Protein AF-A0AA37UV28-F1 (afdb_monomer_lite)

pLDDT: mean 85.77, std 17.51, range [32.44, 98.75]

Foldseek 3Di:
DDDDDDDDDDPPPDPPPPDPDPQPPDLWFFSDADDPLCVVLLVQLVCLCCCQVPNPVCVVPVPDQCLPPADAPSSSLVSLVVSLVVNVCSCCPRVVHDLLSLLADDDDPVLQVLLVVLLVVLQVQLVVLCVVPNQDDFPNLVSLLVCALVSNLSSLLSCLQSLLSNLRRGQLSVVCNVVRTSVVSNVVSLVVVVVVVCVRRNDSCCSNCVSLVVSLSCSCSPVVHSVSSSSSSSSNSVCSVVSSVVD

Radius of gyration: 21.85 Å; chains: 1; bounding box: 78×41×78 Å

Organism: NCBI:txid1930061

InterPro domains:
  IPR003675 CAAX prenyl protease 2/Lysostaphin resistance protein A-like domain [PF02517] (151-238)

Secondary structure (DSSP, 8-state):
------------------------SSTTS-SS---TTHHHHHHHHHHHIIIIIIS-HHHHSTT---STT--GGGGGHHHHHHHHHHHHHIIIIIS---GGGGT--PPPHHHHHHHHHHHHHHHHHHHHHHHHSPPPP-HHHHHHHTTHHHHHHHHHHHHHHHHIIIIIIIIHHHHHHHTT-HHHHHHHHHHHHHHHHHHHH-THHHHHHHHHHHHHHHHHHHH--HHHHHHHHHHHHGGGHHHHHH-

Structure (mmCIF, N/CA/C/O backbone):
data_AF-A0AA37UV28-F1
#
_entry.id   AF-A0AA37UV28-F1
#
loop_
_atom_site.group_PDB
_atom_site.id
_atom_site.type_symbol
_atom_site.label_atom_id
_atom_site.label_alt_id
_atom_site.label_comp_id
_atom_site.label_asym_id
_atom_site.label_entity_id
_atom_site.label_seq_id
_atom_site.pdbx_PDB_ins_code
_atom_site.Cartn_x
_atom_site.Cartn_y
_atom_site.Cartn_z
_atom_site.occupancy
_atom_site.B_iso_or_equiv
_atom_site.auth_seq_id
_atom_site.auth_comp_id
_atom_site.auth_asym_id
_atom_site.auth_atom_id
_atom_site.pdbx_PDB_model_num
ATOM 1 N N . MET A 1 1 ? -51.485 2.737 55.225 1.00 44.19 1 MET A N 1
ATOM 2 C CA . MET A 1 1 ? -52.306 2.968 54.017 1.00 44.19 1 MET A CA 1
ATOM 3 C C . MET A 1 1 ? -51.372 3.290 52.868 1.00 44.19 1 MET A C 1
ATOM 5 O O . MET A 1 1 ? -50.518 4.150 53.024 1.00 44.19 1 MET A O 1
ATOM 9 N N . ALA A 1 2 ? -51.477 2.509 51.799 1.00 44.34 2 ALA A N 1
ATOM 10 C CA . ALA A 1 2 ? -50.647 2.540 50.602 1.00 44.34 2 ALA A CA 1
ATOM 11 C C . ALA A 1 2 ? -51.256 3.431 49.510 1.00 44.34 2 ALA A C 1
ATOM 13 O O . ALA A 1 2 ? -52.477 3.505 49.442 1.00 44.34 2 ALA A O 1
ATOM 14 N N . THR A 1 3 ? -50.392 4.003 48.661 1.00 40.78 3 THR A N 1
ATOM 15 C CA . THR A 1 3 ? -50.518 4.220 47.194 1.00 40.78 3 THR A CA 1
ATOM 16 C C . THR A 1 3 ? -49.244 4.968 46.773 1.00 40.78 3 THR A C 1
ATOM 18 O O . THR A 1 3 ? -49.028 6.081 47.235 1.00 40.78 3 THR A O 1
ATOM 21 N N . THR A 1 4 ? -48.217 4.349 46.185 1.00 43.72 4 THR A N 1
ATOM 22 C CA . THR A 1 4 ? -48.056 3.835 44.806 1.00 43.72 4 THR A CA 1
ATOM 23 C C . THR A 1 4 ? -48.169 4.912 43.724 1.00 43.72 4 THR A C 1
ATOM 25 O O . THR A 1 4 ? -49.272 5.288 43.353 1.00 43.72 4 THR A O 1
ATOM 28 N N . THR A 1 5 ? -47.027 5.271 43.128 1.00 42.72 5 THR A N 1
ATOM 29 C CA . THR A 1 5 ? -46.905 5.594 41.695 1.00 42.72 5 THR A CA 1
ATOM 30 C C . THR A 1 5 ? -45.542 5.119 41.191 1.00 42.72 5 THR A C 1
ATOM 32 O O . THR A 1 5 ? -44.499 5.626 41.598 1.00 42.72 5 THR A O 1
ATOM 35 N N . GLN A 1 6 ? -45.583 4.101 40.329 1.00 41.06 6 GLN A N 1
ATOM 36 C CA . GLN A 1 6 ? -44.519 3.680 39.416 1.00 41.06 6 GLN A CA 1
ATOM 37 C C . GLN A 1 6 ? -44.529 4.567 38.162 1.00 41.06 6 GLN A C 1
ATOM 39 O O . GLN A 1 6 ? -45.591 5.038 37.761 1.00 41.06 6 GLN A O 1
ATOM 44 N N . GLY A 1 7 ? -43.391 4.668 37.469 1.00 32.78 7 GLY A N 1
ATOM 45 C CA . GLY A 1 7 ? -43.390 4.960 36.033 1.00 32.78 7 GLY A CA 1
ATOM 46 C C . GLY A 1 7 ? -42.046 5.427 35.478 1.00 32.78 7 GLY A C 1
ATOM 47 O O . GLY A 1 7 ? -41.657 6.564 35.713 1.00 32.78 7 GLY A O 1
ATOM 48 N N . GLY A 1 8 ? -41.376 4.574 34.690 1.00 32.44 8 GLY A N 1
ATOM 49 C CA . GLY A 1 8 ? -40.352 5.014 33.731 1.00 32.44 8 GLY A CA 1
ATOM 50 C C . GLY A 1 8 ? -39.062 4.194 33.694 1.00 32.44 8 GLY A C 1
ATOM 51 O O . GLY A 1 8 ? -37.986 4.734 33.929 1.00 32.44 8 GLY A O 1
ATOM 52 N N . THR A 1 9 ? -39.128 2.897 33.388 1.00 36.81 9 THR A N 1
ATOM 53 C CA . THR A 1 9 ? -37.928 2.102 33.087 1.00 36.81 9 THR A CA 1
ATOM 54 C C . THR A 1 9 ? -37.427 2.375 31.668 1.00 36.81 9 THR A C 1
ATOM 56 O O . THR A 1 9 ? -38.091 2.057 30.686 1.00 36.81 9 THR A O 1
ATOM 59 N N . ASN A 1 10 ? -36.224 2.943 31.615 1.00 41.22 10 ASN A N 1
ATOM 60 C CA . ASN A 1 10 ? -35.201 2.902 30.569 1.00 41.22 10 ASN A CA 1
ATOM 61 C C . ASN A 1 10 ? -35.417 1.886 29.429 1.00 41.22 10 ASN A C 1
ATOM 63 O O . ASN A 1 10 ? -35.081 0.710 29.554 1.00 41.22 10 ASN A O 1
ATOM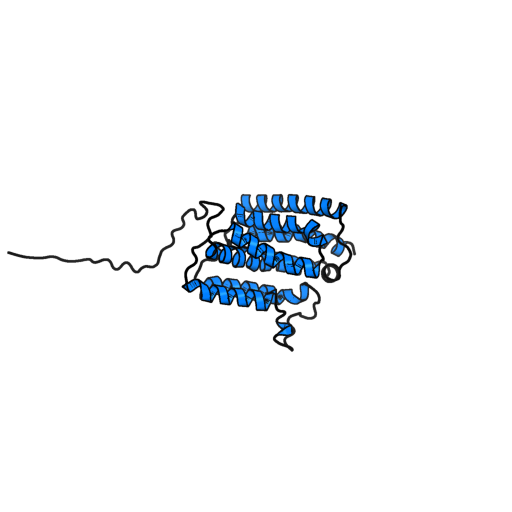 67 N N . GLY A 1 11 ? -35.852 2.383 28.271 1.00 36.53 11 GLY A N 1
ATOM 68 C CA . GLY A 1 11 ? -35.696 1.727 26.973 1.00 36.53 11 GLY A CA 1
ATOM 69 C C . GLY A 1 11 ? -34.505 2.314 26.215 1.00 36.53 11 GLY A C 1
ATOM 70 O O . GLY A 1 11 ? -34.687 2.975 25.200 1.00 36.53 11 GLY A O 1
ATOM 71 N N . ALA A 1 12 ? -33.286 2.121 26.723 1.00 37.41 12 ALA A N 1
ATOM 72 C CA . ALA A 1 12 ? -32.072 2.452 25.982 1.00 37.41 12 ALA A CA 1
ATOM 73 C C . ALA A 1 12 ? -31.775 1.312 24.999 1.00 37.41 12 ALA A C 1
ATOM 75 O O . ALA A 1 12 ? -31.122 0.325 25.335 1.00 37.41 12 ALA A O 1
ATOM 76 N N . THR A 1 13 ? -32.287 1.429 23.775 1.00 41.31 13 THR A N 1
ATOM 77 C CA . THR A 1 13 ? -31.847 0.605 22.649 1.00 41.31 13 THR A CA 1
ATOM 78 C C . THR A 1 13 ? -30.357 0.846 22.428 1.00 41.31 13 THR A C 1
ATOM 80 O O . THR A 1 13 ? -29.950 1.922 21.990 1.00 41.31 13 THR A O 1
ATOM 83 N N . GLY A 1 14 ? -29.547 -0.154 22.775 1.00 36.72 14 GLY A N 1
ATOM 84 C CA . GLY A 1 14 ? -28.098 -0.160 22.623 1.00 36.72 14 GLY A CA 1
ATOM 85 C C . GLY A 1 14 ? -27.669 -0.147 21.159 1.00 36.72 14 GLY A C 1
ATOM 86 O O . GLY A 1 14 ? -27.284 -1.170 20.606 1.00 36.72 14 GLY A O 1
ATOM 87 N N . ALA A 1 15 ? -27.681 1.028 20.543 1.00 38.25 15 ALA A N 1
ATOM 88 C CA . ALA A 1 15 ? -26.673 1.369 19.559 1.00 38.25 15 ALA A CA 1
ATOM 89 C C . ALA A 1 15 ? -25.505 1.948 20.356 1.00 38.25 15 ALA A C 1
ATOM 91 O O . ALA A 1 15 ? -25.624 3.022 20.943 1.00 38.25 15 ALA A O 1
ATOM 92 N N . THR A 1 16 ? -24.388 1.225 20.434 1.00 41.28 16 THR A N 1
ATOM 93 C CA . THR A 1 16 ? -23.121 1.791 20.899 1.00 41.28 16 THR A CA 1
ATOM 94 C C . THR A 1 16 ? -22.760 2.926 19.950 1.00 41.28 16 THR A C 1
ATOM 96 O O . THR A 1 16 ? -22.160 2.716 18.896 1.00 41.28 16 THR A O 1
ATOM 99 N N . GLN A 1 17 ? -23.211 4.126 20.295 1.00 38.12 17 GLN A N 1
ATOM 100 C CA . GLN A 1 17 ? -22.839 5.368 19.658 1.00 38.12 17 GLN A CA 1
ATOM 101 C C . GLN A 1 17 ? -21.373 5.588 20.028 1.00 38.12 17 GLN A C 1
ATOM 103 O O . GLN A 1 17 ? -21.054 6.181 21.055 1.00 38.12 17 GLN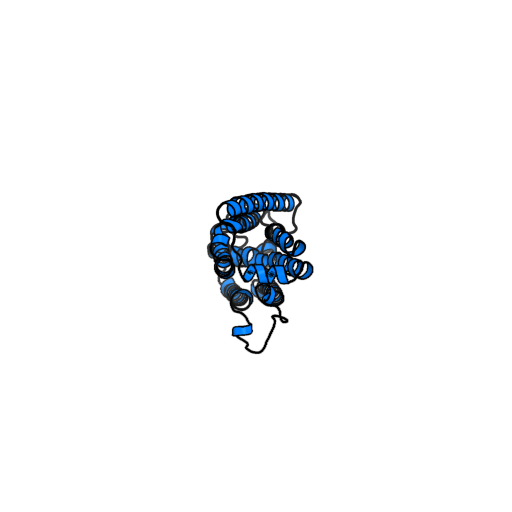 A O 1
ATOM 108 N N . GLU A 1 18 ? -20.475 5.012 19.226 1.00 43.25 18 GLU A N 1
ATOM 109 C CA . GLU A 1 18 ? -19.066 5.385 19.228 1.00 43.25 18 GLU A CA 1
ATOM 110 C C . GLU A 1 18 ? -19.028 6.900 19.023 1.00 43.25 18 GLU A C 1
ATOM 112 O O . GLU A 1 18 ? -19.371 7.413 17.948 1.00 43.25 18 GLU A O 1
ATOM 117 N N . SER A 1 19 ? -18.712 7.624 20.096 1.00 36.31 19 SER A N 1
ATOM 118 C CA . SER A 1 19 ? -18.546 9.069 20.067 1.00 36.31 19 SER A CA 1
ATOM 119 C C . SER A 1 19 ? -17.428 9.440 19.071 1.00 36.31 19 SER A C 1
ATOM 121 O O . SER A 1 19 ? -16.715 8.580 18.555 1.00 36.31 19 SER A O 1
ATOM 123 N N . PRO A 1 20 ? -17.236 10.711 18.712 1.00 41.59 20 PRO A N 1
ATOM 124 C CA . PRO A 1 20 ? -16.047 11.153 17.999 1.00 41.59 20 PRO A CA 1
ATOM 125 C C . PRO A 1 20 ? -15.037 11.686 19.026 1.00 41.59 20 PRO A C 1
ATOM 127 O O . PRO A 1 20 ? -14.857 12.888 19.176 1.00 41.59 20 PRO A O 1
ATOM 130 N N . GLY A 1 21 ? -14.434 10.788 19.804 1.00 40.56 21 GLY A N 1
ATOM 131 C CA . GLY A 1 21 ? -13.282 11.081 20.657 1.00 40.56 21 GLY A CA 1
ATOM 132 C C . GLY A 1 21 ? -11.972 11.172 19.855 1.00 40.56 21 GLY A C 1
ATOM 133 O O . GLY A 1 21 ? -11.935 10.845 18.671 1.00 40.56 21 GLY A O 1
ATOM 134 N N . PRO A 1 22 ? -10.864 11.621 20.461 1.00 42.84 22 PRO A N 1
ATOM 135 C CA . PRO A 1 22 ? -9.566 11.706 19.797 1.00 42.84 22 PRO A CA 1
ATOM 136 C C . PRO A 1 22 ? -8.954 10.297 19.691 1.00 42.84 22 PRO A C 1
ATOM 138 O O . PRO A 1 22 ? -8.120 9.913 20.501 1.00 42.84 22 PRO A O 1
ATOM 141 N N . TRP A 1 23 ? -9.406 9.486 18.732 1.00 45.81 23 TRP A N 1
ATOM 142 C CA . TRP A 1 23 ? -9.173 8.029 18.663 1.00 45.81 23 TRP A CA 1
ATOM 143 C C . TRP A 1 23 ? -7.726 7.563 18.376 1.00 45.81 23 TRP A C 1
ATOM 145 O O . TRP A 1 23 ? -7.520 6.408 18.028 1.00 45.81 23 TRP A O 1
ATOM 155 N N . TYR A 1 24 ? -6.715 8.414 18.562 1.00 52.44 24 TYR A N 1
ATOM 156 C CA . TYR A 1 24 ? -5.297 8.072 18.388 1.00 52.44 24 TYR A CA 1
ATOM 157 C C . TYR A 1 24 ? -4.472 8.497 19.606 1.00 52.44 24 TYR A C 1
ATOM 159 O O . TYR A 1 24 ? -3.493 9.230 19.490 1.00 52.44 24 TYR A O 1
ATOM 167 N N . THR A 1 25 ? -4.879 8.091 20.809 1.00 49.62 25 THR A N 1
ATOM 168 C CA . THR A 1 25 ? -4.162 8.477 22.036 1.00 49.62 25 THR A CA 1
ATOM 169 C C . THR A 1 25 ? -2.809 7.775 22.194 1.00 49.62 25 THR A C 1
ATOM 171 O O . THR A 1 25 ? -1.982 8.258 22.966 1.00 49.62 25 THR A O 1
ATOM 174 N N . ARG A 1 26 ? -2.522 6.699 21.437 1.00 61.22 26 ARG A N 1
ATOM 175 C CA . ARG A 1 26 ? -1.182 6.091 21.327 1.00 61.22 26 ARG A CA 1
ATOM 176 C C . ARG A 1 26 ? -0.937 5.538 19.924 1.00 61.22 26 ARG A C 1
ATOM 178 O O . ARG A 1 26 ? -1.780 4.836 19.383 1.00 61.22 26 ARG A O 1
ATOM 185 N N . VAL A 1 27 ? 0.267 5.761 19.390 1.00 66.56 27 VAL A N 1
ATOM 186 C CA . VAL A 1 27 ? 0.739 5.231 18.087 1.00 66.56 27 VAL A CA 1
ATOM 187 C C . VAL A 1 27 ? 0.529 3.712 17.953 1.00 66.56 27 VAL A C 1
ATOM 189 O O . VAL A 1 27 ? 0.336 3.205 16.851 1.00 66.56 27 VAL A O 1
ATOM 192 N N . ASN A 1 28 ? 0.553 2.991 19.076 1.00 76.94 28 ASN A N 1
ATOM 193 C CA . ASN A 1 28 ? 0.564 1.533 19.117 1.00 76.94 28 ASN A CA 1
ATOM 194 C C . ASN A 1 28 ? -0.829 0.880 19.244 1.00 76.94 28 ASN A C 1
ATOM 196 O O . ASN A 1 28 ? -0.966 -0.320 18.998 1.00 76.94 28 ASN A O 1
ATOM 200 N N . ASP A 1 29 ? -1.856 1.647 19.621 1.00 82.06 29 ASP A N 1
ATOM 201 C CA . ASP A 1 29 ? -3.190 1.095 19.860 1.00 82.06 29 ASP A CA 1
ATOM 202 C C . ASP A 1 29 ? -3.874 0.772 18.516 1.00 82.06 29 ASP A C 1
ATOM 204 O O . ASP A 1 29 ? -3.887 1.626 17.627 1.00 82.06 29 ASP A O 1
ATOM 208 N N . PRO A 1 30 ? -4.437 -0.439 18.330 1.00 86.50 30 PRO A N 1
ATOM 209 C CA . PRO A 1 30 ? -5.213 -0.775 17.136 1.00 86.50 30 PRO A CA 1
ATOM 210 C C . PRO A 1 30 ? -6.379 0.183 16.901 1.00 86.50 30 PRO A C 1
ATOM 212 O O . PRO A 1 30 ? -7.022 0.630 17.852 1.00 86.50 30 PRO A O 1
ATOM 215 N N . THR A 1 31 ? -6.713 0.430 15.632 1.00 85.31 31 THR A N 1
ATOM 216 C CA . THR A 1 31 ? -7.844 1.298 15.250 1.00 85.31 31 THR A CA 1
ATOM 217 C C . THR A 1 31 ? -9.201 0.775 15.717 1.00 85.31 31 THR A C 1
ATOM 219 O O . THR A 1 31 ? -10.168 1.533 15.783 1.00 85.31 31 THR A O 1
ATOM 222 N N . PHE A 1 32 ? -9.293 -0.512 16.056 1.00 90.31 32 PHE A N 1
ATOM 223 C CA . PHE A 1 32 ? -10.476 -1.119 16.644 1.00 90.31 32 PHE A CA 1
ATOM 224 C C . PHE A 1 32 ? -10.128 -2.365 17.469 1.00 90.31 32 PHE A C 1
ATOM 226 O O . PHE A 1 32 ? -9.044 -2.935 17.362 1.00 90.31 32 PHE A O 1
ATOM 233 N N . ARG A 1 33 ? -11.078 -2.823 18.293 1.00 90.38 33 ARG A N 1
ATOM 234 C CA . ARG A 1 33 ? -10.958 -4.092 19.024 1.00 90.38 33 ARG A CA 1
ATOM 235 C C . ARG A 1 33 ? -11.511 -5.248 18.200 1.00 90.38 33 ARG A C 1
ATOM 237 O O . ARG A 1 33 ? -12.666 -5.192 17.767 1.00 90.38 33 ARG A O 1
ATOM 244 N N . PHE A 1 34 ? -10.695 -6.286 18.048 1.00 91.69 34 PHE A N 1
ATOM 245 C CA . PHE A 1 34 ? -11.086 -7.536 17.411 1.00 91.69 34 PHE A CA 1
ATOM 246 C C . PHE A 1 34 ? -12.033 -8.335 18.318 1.00 91.69 34 PHE A C 1
ATOM 248 O O . PHE A 1 34 ? -11.794 -8.463 19.521 1.00 91.69 34 PHE A O 1
ATOM 255 N N . ALA A 1 35 ? -13.108 -8.866 17.745 1.00 90.81 35 ALA A N 1
ATOM 256 C CA . ALA A 1 35 ? -14.111 -9.689 18.412 1.00 90.81 35 ALA A CA 1
ATOM 257 C C . ALA A 1 35 ? -14.303 -11.024 17.665 1.00 90.81 35 ALA A C 1
ATOM 259 O O . ALA A 1 35 ? -14.046 -11.088 16.467 1.00 90.81 35 ALA A O 1
ATOM 260 N N . PRO A 1 36 ? -14.828 -12.088 18.308 1.00 89.94 36 PRO A N 1
ATOM 261 C CA . PRO A 1 36 ? -15.038 -13.384 17.646 1.00 89.94 36 PRO A CA 1
ATOM 262 C C . PRO A 1 36 ? -15.877 -13.312 16.361 1.00 89.94 36 PRO A C 1
ATOM 264 O O . PRO A 1 36 ? -15.623 -14.044 15.409 1.00 89.94 36 PRO A O 1
ATOM 267 N N . ARG A 1 37 ? -16.840 -12.383 16.297 1.00 87.06 37 ARG A N 1
ATOM 268 C CA . ARG A 1 37 ? -17.652 -12.135 15.094 1.00 87.06 37 ARG A CA 1
ATOM 269 C C . ARG A 1 37 ? -16.843 -11.629 13.893 1.00 87.06 37 ARG A C 1
ATOM 271 O O . ARG A 1 37 ? -17.288 -11.790 12.763 1.00 87.06 37 ARG A O 1
ATOM 278 N N . ASP A 1 38 ? -15.672 -11.037 14.131 1.00 92.31 38 ASP A N 1
ATOM 279 C CA . ASP A 1 38 ? -14.815 -10.482 13.082 1.00 92.31 38 ASP A CA 1
ATOM 280 C C . ASP A 1 38 ? -14.044 -11.586 12.335 1.00 92.31 38 ASP A C 1
ATOM 282 O O . ASP A 1 38 ? -13.524 -11.332 11.254 1.00 92.31 38 ASP A O 1
ATOM 286 N N . VAL A 1 39 ? -13.999 -12.822 12.856 1.00 94.38 39 VAL A N 1
ATOM 287 C CA . VAL A 1 39 ? -13.276 -13.944 12.229 1.00 94.38 39 VAL A CA 1
ATOM 288 C C . VAL A 1 39 ? -13.811 -14.245 10.831 1.00 94.38 39 VAL A C 1
ATOM 290 O O . VAL A 1 39 ? -13.027 -14.385 9.901 1.00 94.38 39 VAL A O 1
ATOM 293 N N . VAL A 1 40 ? -15.134 -14.299 10.651 1.00 93.12 40 VAL A N 1
ATOM 294 C CA . VAL A 1 40 ? -15.734 -14.584 9.336 1.00 93.12 40 VAL A CA 1
ATOM 295 C C . VAL A 1 40 ? -15.406 -13.478 8.333 1.00 93.12 40 VAL A C 1
ATOM 297 O O . VAL A 1 40 ? -15.045 -13.767 7.195 1.00 93.12 40 VAL A O 1
ATOM 300 N N . ALA A 1 41 ? -15.480 -12.215 8.759 1.00 93.31 41 ALA A N 1
ATOM 301 C CA . ALA A 1 41 ? -15.149 -11.081 7.903 1.00 93.31 41 ALA A CA 1
ATOM 302 C C . ALA A 1 41 ? -13.650 -11.038 7.560 1.00 93.31 41 ALA A C 1
ATOM 304 O O . ALA A 1 41 ? -13.301 -10.774 6.413 1.00 93.31 41 ALA A O 1
ATOM 305 N N . LEU A 1 42 ? -12.777 -11.371 8.519 1.00 95.31 42 LEU A N 1
ATOM 306 C CA . LEU A 1 42 ? -11.341 -11.515 8.293 1.00 95.31 42 LEU A CA 1
ATOM 307 C C . LEU A 1 42 ? -11.048 -12.624 7.279 1.00 95.31 42 LEU A C 1
ATOM 309 O O . LEU A 1 42 ? -10.290 -12.399 6.345 1.00 95.31 42 LEU A O 1
ATOM 313 N N . LEU A 1 43 ? -11.661 -13.802 7.425 1.00 96.12 43 LEU A N 1
ATOM 314 C CA . LEU A 1 43 ? -11.488 -14.904 6.475 1.00 96.12 43 LEU A CA 1
ATOM 315 C C . LEU A 1 43 ? -11.982 -14.523 5.075 1.00 96.12 43 LEU A C 1
ATOM 317 O O . LEU A 1 43 ? -11.307 -14.824 4.096 1.00 96.12 43 LEU A O 1
ATOM 321 N N . ALA A 1 44 ? -13.111 -13.816 4.975 1.00 94.88 44 ALA A N 1
ATOM 322 C CA . ALA A 1 44 ? -13.613 -13.308 3.702 1.00 94.88 44 ALA A CA 1
ATOM 323 C C . ALA A 1 44 ? -12.641 -12.301 3.062 1.00 94.88 44 ALA A C 1
ATOM 325 O O . ALA A 1 44 ? -12.341 -12.411 1.877 1.00 94.88 44 ALA A O 1
ATOM 326 N N . GLY A 1 45 ? -12.102 -11.351 3.830 1.00 95.31 45 GLY A N 1
ATOM 327 C CA . GLY A 1 45 ? -11.123 -10.399 3.307 1.00 95.31 45 GLY A CA 1
ATOM 328 C C . GLY A 1 45 ? -9.786 -11.045 2.948 1.00 95.31 45 GLY A C 1
ATOM 329 O O . GLY A 1 45 ? -9.221 -10.724 1.908 1.00 95.31 45 GLY A O 1
ATOM 330 N N . LEU A 1 46 ? -9.305 -12.012 3.735 1.00 94.75 46 LEU A N 1
ATOM 331 C CA . LEU A 1 46 ? -8.127 -12.809 3.382 1.00 94.75 46 LEU A CA 1
ATOM 332 C C . LEU A 1 46 ? -8.360 -13.616 2.103 1.00 94.75 46 LEU A C 1
ATOM 334 O O . LEU A 1 46 ? -7.461 -13.686 1.274 1.00 94.75 46 LEU A O 1
ATOM 338 N N . ALA A 1 47 ? -9.560 -14.166 1.901 1.00 92.06 47 ALA A N 1
ATOM 339 C CA . ALA A 1 47 ? -9.916 -14.814 0.645 1.00 92.06 47 ALA A CA 1
ATOM 340 C C . ALA A 1 47 ? -9.886 -13.823 -0.528 1.00 92.06 47 ALA A C 1
ATOM 342 O O . ALA A 1 47 ? -9.364 -14.170 -1.578 1.00 92.06 47 ALA A O 1
ATOM 343 N N . VAL A 1 48 ? -10.355 -12.580 -0.359 1.00 92.00 48 VAL A N 1
ATOM 344 C CA . VAL A 1 48 ? -10.223 -11.540 -1.398 1.00 92.00 48 VAL A CA 1
ATOM 345 C C . VAL A 1 48 ? -8.752 -11.250 -1.705 1.00 92.00 48 VAL A C 1
ATOM 347 O O . VAL A 1 48 ? -8.375 -11.229 -2.872 1.00 92.00 48 VAL A O 1
ATOM 350 N N . VAL A 1 49 ? -7.904 -11.068 -0.689 1.00 91.12 49 VAL A N 1
ATOM 351 C CA . VAL A 1 49 ? -6.464 -10.826 -0.895 1.00 91.12 49 VAL A CA 1
ATOM 352 C C . VAL A 1 49 ? -5.817 -12.002 -1.624 1.00 91.12 49 VAL A C 1
ATOM 354 O O . VAL A 1 49 ? -5.177 -11.812 -2.654 1.00 91.12 49 VAL A O 1
ATOM 357 N N . LEU A 1 50 ? -6.038 -13.224 -1.142 1.00 86.81 50 LEU A N 1
ATOM 358 C CA . LEU A 1 50 ? -5.448 -14.416 -1.737 1.00 86.81 50 LEU A CA 1
ATOM 359 C C . LEU A 1 50 ? -5.969 -14.681 -3.145 1.00 86.81 50 LEU A C 1
ATOM 361 O O . LEU A 1 50 ? -5.179 -15.053 -3.991 1.00 86.81 50 LEU A O 1
ATOM 365 N N . LEU A 1 51 ? -7.260 -14.497 -3.422 1.00 82.19 51 LEU A N 1
ATOM 366 C CA . LEU A 1 51 ? -7.842 -14.835 -4.724 1.00 82.19 51 LEU A CA 1
ATOM 367 C C . LEU A 1 51 ? -7.663 -13.748 -5.780 1.00 82.19 51 LEU A C 1
ATOM 369 O O . LEU A 1 51 ? -7.760 -14.059 -6.958 1.00 82.19 51 LEU A O 1
ATOM 373 N N . VAL A 1 52 ? -7.474 -12.488 -5.381 1.00 79.25 52 VAL A N 1
ATOM 374 C CA . VAL A 1 52 ? -7.443 -11.354 -6.318 1.00 79.25 52 VAL A CA 1
ATOM 375 C C . VAL A 1 52 ? -6.043 -10.767 -6.474 1.00 79.25 52 VAL A C 1
ATOM 377 O O . VAL A 1 52 ? -5.697 -10.330 -7.569 1.00 79.25 52 VAL A O 1
ATOM 380 N N . TYR A 1 53 ? -5.242 -10.747 -5.404 1.00 73.69 53 TYR A N 1
ATOM 381 C CA . TYR A 1 53 ? -3.901 -10.155 -5.425 1.00 73.69 53 TYR A CA 1
ATOM 382 C C . TYR A 1 53 ? -2.783 -11.191 -5.565 1.00 73.69 53 TYR A C 1
ATOM 384 O O . TYR A 1 53 ? -1.783 -10.885 -6.205 1.00 73.69 53 TYR A O 1
ATOM 392 N N . GLU A 1 54 ? -2.950 -12.397 -5.011 1.00 69.25 54 GLU A N 1
ATOM 393 C CA . GLU A 1 54 ? -1.883 -13.415 -4.985 1.00 69.25 54 GLU A CA 1
ATOM 394 C C . GLU A 1 54 ? -2.133 -14.569 -5.968 1.00 69.25 54 GLU A C 1
ATOM 396 O O . GLU A 1 54 ? -1.263 -14.933 -6.759 1.00 69.25 54 GLU A O 1
ATOM 401 N N . ALA A 1 55 ? -3.334 -15.142 -5.960 1.00 58.19 55 ALA A N 1
ATOM 402 C CA . ALA A 1 55 ? -3.755 -16.144 -6.919 1.00 58.19 55 ALA A CA 1
ATOM 403 C C . ALA A 1 55 ? -4.239 -15.414 -8.162 1.00 58.19 55 ALA A C 1
ATOM 405 O O . ALA A 1 55 ? -5.178 -14.621 -8.128 1.00 58.19 55 ALA A O 1
ATOM 406 N N . ARG A 1 56 ? -3.584 -15.666 -9.287 1.00 62.03 56 ARG A N 1
ATOM 407 C CA . ARG A 1 56 ? -4.045 -15.165 -10.574 1.00 62.03 56 ARG A CA 1
ATOM 408 C C . ARG A 1 56 ? -5.416 -15.794 -10.790 1.00 62.03 56 ARG A C 1
ATOM 410 O O . ARG A 1 56 ? -5.499 -16.996 -11.002 1.00 62.03 56 ARG A O 1
ATOM 417 N N . VAL A 1 57 ? -6.494 -15.013 -10.710 1.00 59.38 57 VAL A N 1
ATOM 418 C CA . VAL A 1 57 ? -7.875 -15.478 -10.965 1.00 59.38 57 VAL A CA 1
ATOM 419 C C . VAL A 1 57 ? -7.947 -16.334 -12.238 1.00 59.38 57 VAL A C 1
ATOM 421 O O . VAL A 1 57 ? -8.692 -17.307 -12.287 1.00 59.38 57 VAL A O 1
ATOM 424 N N . ASN A 1 58 ? -7.102 -16.023 -13.221 1.00 57.28 58 ASN A N 1
ATOM 425 C CA . ASN A 1 58 ? -6.942 -16.743 -14.481 1.00 57.28 58 ASN A CA 1
ATOM 426 C C . ASN A 1 58 ? -6.445 -18.198 -14.319 1.00 57.28 58 ASN A C 1
ATOM 428 O O . ASN A 1 58 ? -6.818 -19.048 -15.121 1.00 57.28 58 ASN A O 1
ATOM 432 N N . ASP A 1 59 ? -5.652 -18.502 -13.285 1.00 64.69 59 ASP A N 1
ATOM 433 C CA . ASP A 1 59 ? -5.201 -19.865 -12.957 1.00 64.69 59 ASP A CA 1
ATOM 434 C C . ASP A 1 59 ? -6.342 -20.696 -12.343 1.00 64.69 59 ASP A C 1
ATOM 436 O O . ASP A 1 59 ? -6.375 -21.918 -12.474 1.00 64.69 59 ASP A O 1
ATOM 440 N N . ILE A 1 60 ? -7.295 -20.033 -11.676 1.00 63.94 60 ILE A N 1
ATOM 441 C CA . ILE A 1 60 ? -8.452 -20.666 -11.025 1.00 63.94 60 ILE A CA 1
ATOM 442 C C . ILE A 1 60 ? -9.628 -20.810 -12.003 1.00 63.94 60 ILE A C 1
ATOM 444 O O . ILE A 1 60 ? -10.345 -21.811 -11.968 1.00 63.94 60 ILE A O 1
ATOM 448 N N . PHE A 1 61 ? -9.821 -19.832 -12.891 1.00 67.12 61 PHE A N 1
ATOM 449 C CA . PHE A 1 61 ? -10.886 -19.799 -13.894 1.00 67.12 61 PHE A CA 1
ATOM 450 C C . PHE A 1 61 ? -10.295 -19.738 -15.311 1.00 67.12 61 PHE A C 1
ATOM 452 O O . PHE A 1 61 ? -10.309 -18.675 -15.945 1.00 67.12 61 PHE A O 1
ATOM 459 N N . PRO A 1 62 ? -9.787 -20.870 -15.835 1.00 63.41 62 PRO A N 1
ATOM 460 C CA . PRO A 1 62 ? -9.230 -20.929 -17.180 1.00 63.41 62 PRO A CA 1
ATOM 461 C C . PRO A 1 62 ? -10.314 -20.571 -18.208 1.00 63.41 62 PRO A C 1
ATOM 463 O O . PRO A 1 62 ? -11.293 -21.296 -18.377 1.00 63.41 62 PRO A O 1
ATOM 466 N N . GLY A 1 63 ? -10.155 -19.421 -18.869 1.00 66.06 63 GLY A N 1
ATOM 467 C CA . GLY A 1 63 ? -11.097 -18.885 -19.861 1.00 66.06 63 GLY A CA 1
ATOM 468 C C . GLY A 1 63 ? -11.632 -17.484 -19.553 1.00 66.06 63 GLY A C 1
ATOM 469 O O . GLY A 1 63 ? -12.179 -16.840 -20.446 1.00 66.06 63 GLY A O 1
ATOM 470 N N . LEU A 1 64 ? -11.445 -16.981 -18.329 1.00 69.44 64 LEU A N 1
ATOM 471 C CA . LEU A 1 64 ? -11.756 -15.596 -17.984 1.00 69.44 64 LEU A CA 1
ATOM 472 C C . LEU A 1 64 ? -10.478 -14.749 -18.054 1.00 69.44 64 LEU A C 1
ATOM 474 O O . LEU A 1 64 ? -9.776 -14.606 -17.059 1.00 69.44 64 LEU A O 1
ATOM 478 N N . ASP A 1 65 ? -10.164 -14.194 -19.228 1.00 71.38 65 ASP A N 1
ATOM 479 C CA . ASP A 1 65 ? -9.015 -13.293 -19.368 1.00 71.38 65 ASP A CA 1
ATOM 480 C C . ASP A 1 65 ? -9.370 -11.856 -18.954 1.00 71.38 65 ASP A C 1
ATOM 482 O O . ASP A 1 65 ? -9.920 -11.073 -19.730 1.00 71.38 65 ASP A O 1
ATOM 486 N N . LEU A 1 66 ? -9.038 -11.505 -17.710 1.00 72.44 66 LEU A N 1
ATOM 487 C CA . LEU A 1 66 ? -9.166 -10.140 -17.184 1.00 72.44 66 LEU A CA 1
ATOM 488 C C . LEU A 1 66 ? -7.895 -9.303 -17.362 1.00 72.44 66 LEU A C 1
ATOM 490 O O . LEU A 1 66 ? -7.853 -8.166 -16.890 1.00 72.44 66 LEU A O 1
ATOM 494 N N . SER A 1 67 ? -6.873 -9.838 -18.041 1.00 71.25 67 SER A N 1
ATOM 495 C CA . SER A 1 67 ? -5.641 -9.096 -18.318 1.00 71.25 67 SER A CA 1
ATOM 496 C C . SER A 1 67 ? -5.819 -8.014 -19.376 1.00 71.25 67 SER A C 1
ATOM 498 O O . SER A 1 67 ? -4.977 -7.125 -19.485 1.00 71.25 67 SER A O 1
ATOM 500 N N . LEU A 1 68 ? -6.917 -8.070 -20.145 1.00 74.81 68 LEU A N 1
ATOM 501 C CA . LEU A 1 68 ? -7.187 -7.182 -21.278 1.00 74.81 68 LEU A CA 1
ATOM 502 C C . LEU A 1 68 ? -6.032 -7.172 -22.302 1.00 74.81 68 LEU A C 1
ATOM 504 O O . LEU A 1 68 ? -5.788 -6.157 -22.952 1.00 74.81 68 LEU A O 1
ATOM 508 N N . GLY A 1 69 ? -5.302 -8.287 -22.422 1.00 70.81 69 GLY A N 1
ATOM 509 C CA . GLY A 1 69 ? -4.131 -8.418 -23.294 1.00 70.81 69 GLY A CA 1
ATOM 510 C C . GLY A 1 69 ? -2.844 -7.780 -22.754 1.00 70.81 69 GLY A C 1
ATOM 511 O O . GLY A 1 69 ? -1.848 -7.736 -23.474 1.00 70.81 69 GLY A O 1
ATOM 512 N N . LEU A 1 70 ? -2.838 -7.282 -21.512 1.00 76.62 70 LEU A N 1
ATOM 513 C CA . LEU A 1 70 ? -1.645 -6.743 -20.856 1.00 76.62 70 LEU A CA 1
ATOM 514 C C . LEU A 1 70 ? -0.806 -7.870 -20.245 1.00 76.62 70 LEU A C 1
ATOM 516 O O . LEU A 1 70 ? -1.332 -8.863 -19.747 1.00 76.62 70 LEU A O 1
ATOM 520 N N . THR A 1 71 ? 0.511 -7.687 -20.217 1.00 76.19 71 THR A N 1
ATOM 521 C CA . THR A 1 71 ? 1.458 -8.619 -19.592 1.00 76.19 71 THR A CA 1
ATOM 522 C C . THR A 1 71 ? 2.097 -8.003 -18.348 1.00 76.19 71 THR A C 1
ATOM 524 O O . THR A 1 71 ? 1.880 -6.832 -18.018 1.00 76.19 71 THR A O 1
ATOM 527 N N . GLY A 1 72 ? 2.850 -8.816 -17.603 1.00 77.88 72 GLY A N 1
ATOM 528 C CA . GLY A 1 72 ? 3.571 -8.352 -16.420 1.00 77.88 72 GLY A CA 1
ATOM 529 C C . GLY A 1 72 ? 2.645 -7.778 -15.335 1.00 77.88 72 GLY A C 1
ATOM 530 O O . GLY A 1 72 ? 1.482 -8.185 -15.228 1.00 77.88 72 GLY A O 1
ATOM 531 N N . PRO A 1 73 ? 3.122 -6.823 -14.519 1.00 79.19 73 PRO A N 1
ATOM 532 C CA . PRO A 1 73 ? 2.351 -6.248 -13.415 1.00 79.19 73 PRO A CA 1
ATOM 533 C C . PRO A 1 73 ? 1.035 -5.574 -13.837 1.00 79.19 73 PRO A C 1
ATOM 535 O O . PRO A 1 73 ? 0.076 -5.561 -13.061 1.00 79.19 73 PRO A O 1
ATOM 538 N N . ALA A 1 74 ? 0.951 -5.056 -15.067 1.00 81.00 74 ALA A N 1
ATOM 539 C CA . ALA A 1 74 ? -0.231 -4.353 -15.565 1.00 81.00 74 ALA A CA 1
ATOM 540 C C . ALA A 1 74 ? -1.418 -5.272 -15.886 1.00 81.00 74 ALA A C 1
ATOM 542 O O . ALA A 1 74 ? -2.562 -4.817 -15.840 1.00 81.00 74 ALA A O 1
ATOM 543 N N . SER A 1 75 ? -1.167 -6.565 -16.115 1.00 79.94 75 SER A N 1
ATOM 544 C CA . SER A 1 75 ? -2.199 -7.590 -16.349 1.00 79.94 75 SER A CA 1
ATOM 545 C C . SER A 1 75 ? -3.214 -7.724 -15.206 1.00 79.94 75 SER A C 1
ATOM 547 O O . SER A 1 75 ? -4.311 -8.236 -15.393 1.00 79.94 75 SER A O 1
ATOM 549 N N . THR A 1 76 ? -2.881 -7.239 -14.008 1.00 81.81 76 THR A N 1
ATOM 550 C CA . THR A 1 76 ? -3.747 -7.346 -12.824 1.00 81.81 76 THR A CA 1
ATOM 551 C C . THR A 1 76 ? -4.467 -6.046 -12.473 1.00 81.81 76 THR A C 1
ATOM 553 O O . THR A 1 76 ? -5.220 -6.015 -11.503 1.00 81.81 76 THR A O 1
ATOM 556 N N . THR A 1 77 ? -4.295 -4.971 -13.252 1.00 85.44 77 THR A N 1
ATOM 557 C CA . THR A 1 77 ? -4.820 -3.629 -12.938 1.00 85.44 77 THR A CA 1
ATOM 558 C C . THR A 1 77 ? -6.318 -3.630 -12.612 1.00 85.44 77 THR A C 1
ATOM 560 O O . THR A 1 77 ? -6.721 -3.109 -11.571 1.00 85.44 77 THR A O 1
ATOM 563 N N . LEU A 1 78 ? -7.155 -4.243 -13.459 1.00 86.06 78 LEU A N 1
ATOM 564 C CA . LEU A 1 78 ? -8.606 -4.287 -13.23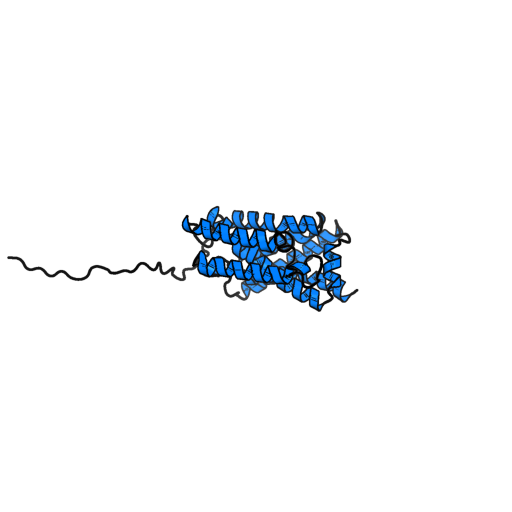9 1.00 86.06 78 LEU A CA 1
ATOM 565 C C . LEU A 1 78 ? -8.965 -5.107 -11.992 1.00 86.06 78 LEU A C 1
ATOM 567 O O . LEU A 1 78 ? -9.778 -4.676 -11.173 1.00 86.06 78 LEU A O 1
ATOM 571 N N . LEU A 1 79 ? -8.324 -6.266 -11.830 1.00 86.56 79 LEU A N 1
ATOM 572 C CA . LEU A 1 79 ? -8.520 -7.145 -10.680 1.00 86.56 79 LEU A CA 1
ATOM 573 C C . LEU A 1 79 ? -8.162 -6.446 -9.369 1.00 86.56 79 LEU A C 1
ATOM 575 O O . LEU A 1 79 ? -8.934 -6.533 -8.420 1.00 86.56 79 LEU A O 1
ATOM 579 N N . LYS A 1 80 ? -7.074 -5.672 -9.326 1.00 90.19 80 LYS A N 1
ATOM 580 C CA . LYS A 1 80 ? -6.705 -4.881 -8.145 1.00 90.19 80 LYS A CA 1
ATOM 581 C C . LYS A 1 80 ? -7.810 -3.896 -7.743 1.00 90.19 80 LYS A C 1
ATOM 583 O O . LYS A 1 80 ? -8.137 -3.786 -6.565 1.00 90.19 80 LYS A O 1
ATOM 588 N N . TRP A 1 81 ? -8.452 -3.217 -8.694 1.00 93.75 81 TRP A N 1
ATOM 589 C CA . TRP A 1 81 ? -9.584 -2.334 -8.376 1.00 93.75 81 TRP A CA 1
ATOM 590 C C . TRP A 1 81 ? -10.798 -3.098 -7.843 1.00 93.75 81 TRP A C 1
ATOM 592 O O . TRP A 1 81 ? -11.406 -2.669 -6.859 1.00 93.75 81 TRP A O 1
ATOM 602 N N . VAL A 1 82 ? -11.123 -4.245 -8.445 1.00 92.12 82 VAL A N 1
ATOM 603 C CA . VAL A 1 82 ? -12.198 -5.125 -7.961 1.00 92.12 82 VAL A CA 1
ATOM 604 C C . VAL A 1 82 ? -11.893 -5.621 -6.548 1.00 92.12 82 VAL A C 1
ATOM 606 O O . VAL A 1 82 ? -12.747 -5.525 -5.671 1.00 92.12 82 VAL A O 1
ATOM 609 N N . GLY A 1 83 ? -10.670 -6.084 -6.289 1.00 93.19 83 GLY A N 1
ATOM 610 C CA . GLY A 1 83 ? -10.231 -6.547 -4.976 1.00 93.19 83 GLY A CA 1
ATOM 611 C C . GLY A 1 83 ? -10.296 -5.451 -3.915 1.00 93.19 83 GLY A C 1
ATOM 612 O O . GLY A 1 83 ? -10.854 -5.673 -2.842 1.00 93.19 83 GLY A O 1
ATOM 613 N N . ALA A 1 84 ? -9.821 -4.242 -4.227 1.00 96.62 84 ALA A N 1
ATOM 614 C CA . ALA A 1 84 ? -9.945 -3.091 -3.339 1.00 96.62 84 ALA A CA 1
ATOM 615 C C . ALA A 1 84 ? -11.417 -2.768 -3.025 1.00 96.62 84 ALA A C 1
ATOM 617 O O . ALA A 1 84 ? -11.772 -2.591 -1.859 1.00 96.62 84 ALA A O 1
ATOM 618 N N . ALA A 1 85 ? -12.294 -2.749 -4.034 1.00 97.06 85 ALA A N 1
ATOM 619 C CA . ALA A 1 85 ? -13.724 -2.511 -3.841 1.00 97.06 85 ALA A CA 1
ATOM 620 C C . ALA A 1 85 ? -14.391 -3.604 -2.986 1.00 97.06 85 ALA A C 1
ATOM 622 O O . ALA A 1 85 ? -15.189 -3.292 -2.099 1.00 97.06 85 ALA A O 1
ATOM 623 N N . LEU A 1 86 ? -14.029 -4.873 -3.200 1.00 96.44 86 LEU A N 1
ATOM 624 C CA . LEU A 1 86 ? -14.502 -5.996 -2.391 1.00 96.44 86 LEU A CA 1
ATOM 625 C C . LEU A 1 86 ? -14.044 -5.877 -0.936 1.00 96.44 86 LEU A C 1
ATOM 627 O O . LEU A 1 86 ? -14.852 -6.095 -0.038 1.00 96.44 86 LEU A O 1
ATOM 631 N N . LEU A 1 87 ? -12.799 -5.471 -0.672 1.00 97.75 87 LEU A N 1
ATOM 632 C CA . LEU A 1 87 ? -12.333 -5.231 0.697 1.00 97.75 87 LEU A CA 1
ATOM 633 C C . LEU A 1 87 ? -13.090 -4.084 1.368 1.00 97.75 87 LEU A C 1
ATOM 635 O O . LEU A 1 87 ? -13.505 -4.218 2.519 1.00 97.75 87 LEU A O 1
ATOM 639 N N . LEU A 1 88 ? -13.346 -2.985 0.653 1.00 98.06 88 LEU A N 1
ATOM 640 C CA . LEU A 1 88 ? -14.197 -1.909 1.170 1.00 98.06 88 LEU A CA 1
ATOM 641 C C . LEU A 1 88 ? -15.606 -2.430 1.502 1.00 98.06 88 LEU A C 1
ATOM 643 O O . LEU A 1 88 ? -16.153 -2.095 2.554 1.00 98.06 88 LEU A O 1
ATOM 647 N N . ALA A 1 89 ? -16.173 -3.292 0.654 1.00 97.62 89 ALA A N 1
ATOM 648 C CA . ALA A 1 89 ? -17.463 -3.927 0.904 1.00 97.62 89 ALA A CA 1
ATOM 649 C C . ALA A 1 89 ? -17.426 -4.874 2.117 1.00 97.62 89 ALA A C 1
ATOM 651 O O . ALA A 1 89 ? -18.345 -4.836 2.932 1.00 97.62 89 ALA A O 1
ATOM 652 N N . VAL A 1 90 ? -16.363 -5.666 2.303 1.00 96.88 90 VAL A N 1
ATOM 653 C CA . VAL A 1 90 ? -16.168 -6.504 3.501 1.00 96.88 90 VAL A CA 1
ATOM 654 C C . VAL A 1 90 ? -16.208 -5.639 4.760 1.00 96.88 90 VAL A C 1
ATOM 656 O O . VAL A 1 90 ? -16.954 -5.945 5.689 1.00 96.88 90 VAL A O 1
ATOM 659 N N . VAL A 1 91 ? -15.486 -4.519 4.780 1.00 97.06 91 VAL A N 1
ATOM 660 C CA . VAL A 1 91 ? -15.444 -3.621 5.945 1.00 97.06 91 VAL A CA 1
ATOM 661 C C . VAL A 1 91 ? -16.803 -2.967 6.217 1.00 97.06 91 VAL A C 1
ATOM 663 O O . VAL A 1 91 ? -17.271 -2.933 7.358 1.00 97.06 91 VAL A O 1
ATOM 666 N N . LEU A 1 92 ? -17.472 -2.468 5.179 1.00 97.50 92 LEU A N 1
ATOM 667 C CA . LEU A 1 92 ? -18.738 -1.749 5.332 1.00 97.50 92 LEU A CA 1
ATOM 668 C C . LEU A 1 92 ? -19.926 -2.675 5.622 1.00 97.50 92 LEU A C 1
ATOM 670 O O . LEU A 1 92 ? -20.795 -2.325 6.420 1.00 97.50 92 LEU A O 1
ATOM 674 N N . VAL A 1 93 ? -19.976 -3.846 4.986 1.00 96.56 93 VAL A N 1
ATOM 675 C CA . VAL A 1 93 ? -21.146 -4.737 4.995 1.00 96.56 93 VAL A CA 1
ATOM 676 C C . VAL A 1 93 ? -20.982 -5.882 5.992 1.00 96.56 93 VAL A C 1
ATOM 678 O O . VAL A 1 93 ? -21.900 -6.137 6.776 1.00 96.56 93 VAL A O 1
ATOM 681 N N . LEU A 1 94 ? -19.828 -6.563 5.990 1.00 95.25 94 LEU A N 1
ATOM 682 C CA . LEU A 1 94 ? -19.591 -7.728 6.852 1.00 95.25 94 LEU A CA 1
ATOM 683 C C . LEU A 1 94 ? -19.079 -7.317 8.233 1.00 95.25 94 LEU A C 1
ATOM 685 O O . LEU A 1 94 ? -19.670 -7.707 9.238 1.00 95.25 94 LEU A O 1
ATOM 689 N N . GLU A 1 95 ? -18.029 -6.491 8.301 1.00 95.19 95 GLU A N 1
ATOM 690 C CA . GLU A 1 95 ? -17.517 -5.981 9.583 1.00 95.19 95 GLU A CA 1
ATOM 691 C C . GLU A 1 95 ? -18.465 -4.933 10.189 1.00 95.19 95 GLU A C 1
ATOM 693 O O . GLU A 1 95 ? -18.472 -4.735 11.406 1.00 95.19 95 GLU A O 1
ATOM 698 N N . ARG A 1 96 ? -19.280 -4.272 9.349 1.00 95.38 96 ARG A N 1
ATOM 699 C CA . ARG A 1 96 ? -20.157 -3.145 9.716 1.00 95.38 96 ARG A CA 1
ATOM 700 C C . ARG A 1 96 ? -19.384 -2.013 10.399 1.00 95.38 96 ARG A C 1
ATOM 702 O O . ARG A 1 96 ? -19.855 -1.414 11.367 1.00 95.38 96 ARG A O 1
ATOM 709 N N . ARG A 1 97 ? -18.175 -1.732 9.905 1.00 93.88 97 ARG A N 1
ATOM 710 C CA . ARG A 1 97 ? -17.251 -0.728 10.447 1.00 93.88 97 ARG A CA 1
ATOM 711 C C . ARG A 1 97 ? -17.121 0.462 9.506 1.00 93.88 97 ARG A C 1
ATOM 713 O O . ARG A 1 97 ? -17.341 0.375 8.303 1.00 93.88 97 ARG A O 1
ATOM 720 N N . ARG A 1 98 ? -16.732 1.606 10.068 1.00 95.81 98 ARG A N 1
ATOM 721 C CA . ARG A 1 98 ? -16.417 2.810 9.288 1.00 95.81 98 ARG A CA 1
ATOM 722 C C . ARG A 1 98 ? -15.071 2.639 8.582 1.00 95.81 98 ARG A C 1
ATOM 724 O O . ARG A 1 98 ? -14.150 2.046 9.147 1.00 95.81 98 ARG A O 1
ATOM 731 N N . LEU A 1 99 ? -14.909 3.279 7.424 1.00 95.75 99 LEU A N 1
ATOM 732 C CA . LEU A 1 99 ? -13.634 3.314 6.686 1.00 95.75 99 LEU A CA 1
ATOM 733 C C . LEU A 1 99 ? -12.488 3.978 7.472 1.00 95.75 99 LEU A C 1
ATOM 735 O O . LEU A 1 99 ? -11.320 3.761 7.166 1.00 95.75 99 LEU A O 1
ATOM 739 N N . ALA A 1 100 ? -12.795 4.716 8.542 1.00 94.88 100 ALA A N 1
ATOM 740 C CA . ALA A 1 100 ? -11.794 5.211 9.486 1.00 94.88 100 ALA A CA 1
ATOM 741 C C . ALA A 1 100 ? -10.963 4.079 10.130 1.00 94.88 100 ALA A C 1
ATOM 743 O O . ALA A 1 100 ? -9.801 4.299 10.452 1.00 94.88 100 ALA A O 1
ATOM 744 N N . THR A 1 101 ? -11.508 2.859 10.242 1.00 95.12 101 THR A N 1
ATOM 745 C CA . THR A 1 101 ? -10.760 1.653 10.674 1.00 95.12 101 THR A CA 1
ATOM 746 C C . THR A 1 101 ? -9.758 1.148 9.630 1.00 95.12 101 THR A C 1
ATOM 748 O O . THR A 1 101 ? -8.998 0.224 9.890 1.00 95.12 101 THR A O 1
ATOM 751 N N . MET A 1 102 ? -9.772 1.724 8.427 1.00 96.44 102 MET A N 1
ATOM 752 C CA . MET A 1 102 ? -8.758 1.552 7.384 1.00 96.44 102 MET A CA 1
ATOM 753 C C . MET A 1 102 ? -7.915 2.818 7.212 1.00 96.44 102 MET A C 1
ATOM 755 O O . MET A 1 102 ? -7.230 2.969 6.207 1.00 96.44 102 MET A O 1
ATOM 759 N N . LEU A 1 103 ? -8.010 3.773 8.146 1.00 95.94 103 LEU A N 1
ATOM 760 C CA . LEU A 1 103 ? -7.321 5.065 8.088 1.00 95.94 103 LEU A CA 1
ATOM 761 C C . LEU A 1 103 ? -7.733 5.951 6.899 1.00 95.94 103 LEU A C 1
ATOM 763 O O . LEU A 1 103 ? -7.067 6.945 6.597 1.00 95.94 103 LEU A O 1
ATOM 767 N N . LEU A 1 104 ? -8.851 5.639 6.237 1.00 96.44 104 LEU A N 1
ATOM 768 C CA . LEU A 1 104 ? -9.463 6.495 5.223 1.00 96.44 104 LEU A CA 1
ATOM 769 C C . LEU A 1 104 ? -10.176 7.659 5.916 1.00 96.44 104 LEU A C 1
ATOM 771 O O . LEU A 1 1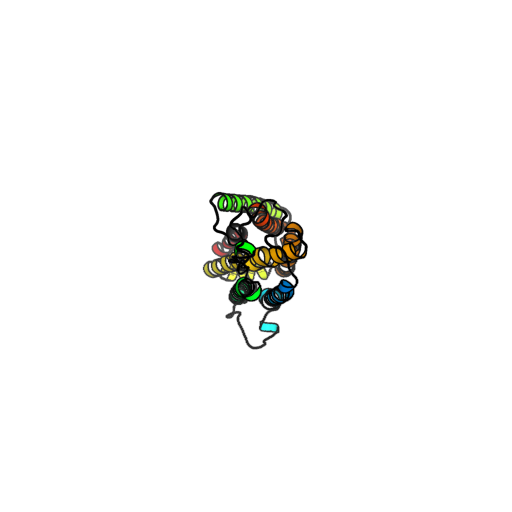04 ? -11.388 7.659 6.131 1.00 96.44 104 LEU A O 1
ATOM 775 N N . VAL A 1 105 ? -9.381 8.656 6.293 1.00 94.44 105 VAL A N 1
ATOM 776 C CA . VAL A 1 105 ? -9.809 9.895 6.945 1.00 94.44 105 VAL A CA 1
ATOM 777 C C . VAL A 1 105 ? -9.297 11.092 6.151 1.00 94.44 105 VAL A C 1
ATOM 779 O O . VAL A 1 105 ? -8.235 11.023 5.536 1.00 94.44 105 VAL A O 1
ATOM 782 N N . ARG A 1 106 ? -10.040 12.203 6.135 1.00 94.94 106 ARG A N 1
ATOM 783 C CA . ARG A 1 106 ? -9.672 13.386 5.342 1.00 94.94 106 ARG A CA 1
ATOM 784 C C . ARG A 1 106 ? -8.253 13.867 5.709 1.00 94.94 106 ARG A C 1
ATOM 786 O O . ARG A 1 106 ? -8.011 14.110 6.892 1.00 94.94 106 ARG A O 1
ATOM 793 N N . PRO A 1 107 ? -7.332 14.021 4.738 1.00 94.69 107 PRO A N 1
ATOM 794 C CA . PRO A 1 107 ? -5.977 14.476 5.021 1.00 94.69 107 PRO A CA 1
ATOM 795 C C . PRO A 1 107 ? -5.946 15.948 5.434 1.00 94.69 107 PRO A C 1
ATOM 797 O O . PRO A 1 107 ? -6.711 16.779 4.940 1.00 94.69 107 PRO A O 1
ATOM 800 N N . THR A 1 108 ? -5.025 16.264 6.338 1.00 96.12 108 THR A N 1
ATOM 801 C CA . THR A 1 108 ? -4.642 17.625 6.719 1.00 96.12 108 THR A CA 1
ATOM 802 C C . THR A 1 108 ? -3.380 18.052 5.967 1.00 96.12 108 THR A C 1
ATOM 804 O O . THR A 1 108 ? -2.628 17.215 5.467 1.00 96.12 108 THR A O 1
ATOM 807 N N . GLY A 1 109 ? -3.080 19.355 5.939 1.00 96.31 109 GLY A N 1
ATOM 808 C CA . GLY A 1 109 ? -1.836 19.849 5.332 1.00 96.31 109 GLY A CA 1
ATOM 809 C C . GLY A 1 109 ? -0.573 19.215 5.935 1.00 96.31 109 GLY A C 1
ATOM 810 O O . GLY A 1 109 ? 0.365 18.913 5.207 1.00 96.31 109 GLY A O 1
ATOM 811 N N . LYS A 1 110 ? -0.576 18.910 7.242 1.00 95.75 110 LYS A N 1
ATOM 812 C CA . LYS A 1 110 ? 0.544 18.226 7.914 1.00 95.75 110 LYS A CA 1
ATOM 813 C C . LYS A 1 110 ? 0.742 16.793 7.416 1.00 95.75 110 LYS A C 1
ATOM 815 O O . LYS A 1 110 ? 1.876 16.328 7.380 1.00 95.75 110 LYS A O 1
ATOM 820 N N . ASP A 1 111 ? -0.336 16.104 7.042 1.00 95.69 111 ASP A N 1
ATOM 821 C CA . ASP A 1 111 ? -0.258 14.746 6.494 1.00 95.69 111 ASP A CA 1
ATOM 822 C C . ASP A 1 111 ? 0.376 14.766 5.104 1.00 95.69 111 ASP A C 1
ATOM 824 O O . ASP A 1 111 ? 1.263 13.964 4.825 1.00 95.69 111 ASP A O 1
ATOM 828 N N . VAL A 1 112 ? -0.006 15.744 4.278 1.00 97.56 112 VAL A N 1
ATOM 829 C CA . VAL A 1 112 ? 0.582 15.962 2.949 1.00 97.56 112 VAL A CA 1
ATOM 830 C C . VAL A 1 112 ? 2.061 16.337 3.058 1.00 97.56 112 VAL A C 1
ATOM 832 O O . VAL A 1 112 ? 2.893 15.725 2.394 1.00 97.56 112 VAL A O 1
ATOM 835 N N . SER A 1 113 ? 2.428 17.286 3.926 1.00 98.06 113 SER A N 1
ATOM 836 C CA . SER A 1 113 ? 3.838 17.659 4.117 1.00 98.06 113 SER A CA 1
ATOM 837 C C . SER A 1 113 ? 4.683 16.480 4.599 1.00 98.06 113 SER A C 1
ATOM 839 O O . SER A 1 113 ? 5.772 16.255 4.080 1.00 98.06 113 SER A O 1
ATOM 841 N N . PHE A 1 114 ? 4.176 15.691 5.552 1.00 97.62 114 PHE A N 1
ATOM 842 C CA . PHE A 1 114 ? 4.876 14.502 6.035 1.00 97.62 114 PHE A CA 1
ATOM 843 C C . PHE A 1 114 ? 5.048 13.453 4.928 1.00 97.62 114 PHE A C 1
ATOM 845 O O . PHE A 1 114 ? 6.131 12.887 4.800 1.00 97.62 114 PHE A O 1
ATOM 852 N N . ALA A 1 115 ? 4.022 13.238 4.097 1.00 97.88 115 ALA A N 1
ATOM 853 C CA . ALA A 1 115 ? 4.090 12.339 2.946 1.00 97.88 115 ALA A CA 1
ATOM 854 C C . ALA A 1 115 ? 5.186 12.747 1.947 1.00 97.88 115 ALA A C 1
ATOM 856 O O . ALA A 1 115 ? 5.925 11.888 1.464 1.00 97.88 115 ALA A O 1
ATOM 857 N N . VAL A 1 116 ? 5.329 14.051 1.684 1.00 98.19 116 VAL A N 1
ATOM 858 C CA . VAL A 1 116 ? 6.369 14.605 0.802 1.00 98.19 116 VAL A CA 1
ATOM 859 C C . VAL A 1 116 ? 7.767 14.469 1.416 1.00 98.19 116 VAL A C 1
ATOM 861 O O . VAL A 1 116 ? 8.705 14.102 0.711 1.00 98.19 116 VAL A O 1
ATOM 864 N N . TYR A 1 117 ? 7.931 14.697 2.724 1.00 98.31 117 TYR A N 1
ATOM 865 C CA . TYR A 1 117 ? 9.220 14.466 3.392 1.00 98.31 117 TYR A CA 1
ATOM 866 C C . TYR A 1 117 ? 9.621 12.989 3.382 1.00 98.31 117 TYR A C 1
ATOM 868 O O . TYR A 1 117 ? 10.772 12.671 3.089 1.00 98.31 117 TYR A O 1
ATOM 876 N N . ALA A 1 118 ? 8.672 12.089 3.651 1.00 98.19 118 ALA A N 1
ATOM 877 C CA . ALA A 1 118 ? 8.891 10.647 3.590 1.00 98.19 118 ALA A CA 1
ATOM 878 C C . ALA A 1 118 ? 9.320 10.201 2.181 1.00 98.19 118 ALA A C 1
ATOM 880 O O . ALA A 1 118 ? 10.267 9.428 2.042 1.00 98.19 118 ALA A O 1
ATOM 881 N N . PHE A 1 119 ? 8.685 10.753 1.142 1.00 98.25 119 PHE A N 1
ATOM 882 C CA . PHE A 1 119 ? 9.102 10.577 -0.249 1.00 98.25 119 PHE A CA 1
ATOM 883 C C . PHE A 1 119 ? 10.541 11.059 -0.491 1.00 98.25 119 PHE A C 1
ATOM 885 O O . PHE A 1 119 ? 11.341 10.315 -1.052 1.00 98.25 119 PHE A O 1
ATOM 892 N N . GLY A 1 120 ? 10.897 12.264 -0.034 1.00 98.00 120 GLY A N 1
ATOM 893 C CA . GLY A 1 120 ? 12.250 12.801 -0.202 1.00 98.00 120 GLY A CA 1
ATOM 894 C C . GLY A 1 120 ? 13.323 11.895 0.408 1.00 98.00 120 GLY A C 1
ATOM 895 O O . GLY A 1 120 ? 14.311 11.581 -0.251 1.00 98.00 120 GLY A O 1
ATOM 896 N N . VAL A 1 121 ? 13.094 11.403 1.631 1.00 98.00 121 VAL A N 1
ATOM 897 C CA . VAL A 1 121 ? 13.990 10.434 2.289 1.00 98.00 121 VAL A CA 1
ATOM 898 C C . VAL A 1 121 ? 14.102 9.142 1.476 1.00 98.00 121 VAL A C 1
ATOM 900 O O . VAL A 1 121 ? 15.210 8.653 1.256 1.00 98.00 121 VAL A O 1
ATOM 903 N N . ALA A 1 122 ? 12.976 8.607 0.998 1.00 98.00 122 ALA A N 1
ATOM 904 C CA . ALA A 1 122 ? 12.946 7.378 0.212 1.00 98.00 122 ALA A CA 1
ATOM 905 C C . ALA A 1 122 ? 13.713 7.500 -1.114 1.00 98.00 122 ALA A C 1
ATOM 907 O O . ALA A 1 122 ? 14.471 6.596 -1.458 1.00 98.00 122 ALA A O 1
ATOM 908 N N . ILE A 1 123 ? 13.569 8.616 -1.834 1.00 97.25 123 ILE A N 1
ATOM 909 C CA . ILE A 1 123 ? 14.275 8.836 -3.104 1.00 97.25 123 ILE A CA 1
ATOM 910 C C . ILE A 1 123 ? 15.766 9.063 -2.900 1.00 97.25 123 ILE A C 1
ATOM 912 O O . ILE A 1 123 ? 16.562 8.493 -3.643 1.00 97.25 123 ILE A O 1
ATOM 916 N N . VAL A 1 124 ? 16.161 9.840 -1.888 1.00 97.75 124 VAL A N 1
ATOM 917 C CA . VAL A 1 124 ? 17.585 10.017 -1.565 1.00 97.75 124 VAL A CA 1
ATOM 918 C C . VAL A 1 124 ? 18.223 8.665 -1.252 1.00 97.75 124 VAL A C 1
ATOM 920 O O . VAL A 1 124 ? 19.293 8.361 -1.775 1.00 97.75 124 VAL A O 1
ATOM 923 N N . TRP A 1 125 ? 17.550 7.828 -0.458 1.00 97.50 125 TRP A N 1
ATOM 924 C CA . TRP A 1 125 ? 18.028 6.477 -0.192 1.00 97.50 125 TRP A CA 1
ATOM 925 C C . TRP A 1 125 ? 18.105 5.626 -1.460 1.00 97.50 125 TRP A C 1
ATOM 927 O O . TRP A 1 125 ? 19.151 5.050 -1.729 1.00 97.50 125 TRP A O 1
ATOM 937 N N . SER A 1 126 ? 17.026 5.557 -2.244 1.00 95.56 126 SER A N 1
ATOM 938 C CA . SER A 1 126 ? 16.959 4.754 -3.471 1.00 95.56 126 SER A CA 1
ATOM 939 C C . SER A 1 126 ? 18.080 5.124 -4.451 1.00 95.56 126 SER A C 1
ATOM 941 O O . SER A 1 126 ? 18.744 4.245 -5.005 1.00 95.56 126 SER A O 1
ATOM 943 N N . TRP A 1 127 ? 18.375 6.420 -4.586 1.00 95.25 127 TRP A N 1
ATOM 944 C CA . TRP A 1 127 ? 19.492 6.924 -5.383 1.00 95.25 127 TRP A CA 1
ATOM 945 C C . TRP A 1 127 ? 20.857 6.474 -4.840 1.00 95.25 127 TRP A C 1
ATOM 947 O O . TRP A 1 127 ? 21.647 5.907 -5.593 1.00 95.25 127 TRP A O 1
ATOM 957 N N . LEU A 1 128 ? 21.120 6.649 -3.538 1.00 97.00 128 LEU A N 1
ATOM 958 C CA . LEU A 1 128 ? 22.366 6.194 -2.900 1.00 97.00 128 LEU A CA 1
ATOM 959 C C . LEU A 1 128 ? 22.541 4.670 -2.998 1.00 97.00 128 LEU A C 1
ATOM 961 O O . LEU A 1 128 ? 23.617 4.182 -3.331 1.00 97.00 128 LEU A O 1
ATOM 965 N N . ALA A 1 129 ? 21.477 3.913 -2.740 1.00 96.00 129 ALA A N 1
ATOM 966 C CA . ALA A 1 129 ? 21.458 2.457 -2.822 1.00 96.00 129 ALA A CA 1
ATOM 967 C C . ALA A 1 129 ? 21.767 1.966 -4.242 1.00 96.00 129 ALA A C 1
ATOM 969 O O . ALA A 1 129 ? 22.541 1.023 -4.413 1.00 96.00 129 ALA A O 1
ATOM 970 N N . SER A 1 130 ? 21.232 2.650 -5.257 1.00 93.38 130 SER A N 1
ATOM 971 C CA . SER A 1 130 ? 21.482 2.334 -6.666 1.00 93.38 130 SER A CA 1
ATOM 972 C C . SER A 1 130 ? 22.938 2.567 -7.089 1.00 93.38 130 SER A C 1
ATOM 974 O O . SER A 1 130 ? 23.384 1.962 -8.058 1.00 93.38 130 SER A O 1
ATOM 976 N N . MET A 1 131 ? 23.707 3.391 -6.364 1.00 95.00 131 MET A N 1
ATOM 977 C CA . MET A 1 131 ? 25.155 3.530 -6.590 1.00 95.00 131 MET A CA 1
ATOM 978 C C . MET A 1 131 ? 25.959 2.337 -6.065 1.00 95.00 131 MET A C 1
ATOM 980 O O . MET A 1 131 ? 27.056 2.078 -6.550 1.00 95.00 131 MET A O 1
ATOM 984 N N . ILE A 1 132 ? 25.432 1.632 -5.060 1.00 94.62 132 ILE A N 1
ATOM 985 C CA . ILE A 1 132 ? 26.092 0.485 -4.425 1.00 94.62 132 ILE A CA 1
ATOM 986 C C . ILE A 1 132 ? 25.726 -0.801 -5.164 1.00 94.62 132 ILE A C 1
ATOM 988 O O . ILE A 1 132 ? 26.596 -1.605 -5.488 1.00 94.62 132 ILE A O 1
ATOM 992 N N . TRP A 1 133 ? 24.432 -0.994 -5.424 1.00 93.62 133 TRP A N 1
ATOM 993 C CA . TRP A 1 133 ? 23.907 -2.156 -6.126 1.00 93.62 133 TRP A CA 1
ATOM 994 C C . TRP A 1 133 ? 22.790 -1.709 -7.073 1.00 93.62 133 TRP A C 1
ATOM 996 O O . TRP A 1 133 ? 21.619 -1.726 -6.689 1.00 93.62 133 TRP A O 1
ATOM 1006 N N . PRO A 1 134 ? 23.126 -1.290 -8.304 1.00 88.69 134 PRO A N 1
ATOM 1007 C CA . PRO A 1 134 ? 22.121 -0.888 -9.276 1.00 88.69 134 PRO A CA 1
ATOM 1008 C C . PRO A 1 134 ? 21.204 -2.066 -9.611 1.00 88.69 134 PRO A C 1
ATOM 1010 O O . PRO A 1 134 ? 21.649 -3.212 -9.728 1.00 88.69 134 PRO A O 1
ATOM 1013 N N . GLN A 1 135 ? 19.915 -1.779 -9.779 1.00 84.25 135 GLN A N 1
ATOM 1014 C CA . GLN A 1 135 ? 18.958 -2.774 -10.244 1.00 84.25 135 GLN A CA 1
ATOM 1015 C C . GLN A 1 135 ? 19.273 -3.116 -11.705 1.00 84.25 135 GLN A C 1
ATOM 1017 O O . GLN A 1 135 ? 19.291 -2.233 -12.561 1.00 84.25 135 GLN A O 1
ATOM 1022 N N . GLY A 1 136 ? 19.558 -4.390 -11.982 1.00 81.00 136 GLY A N 1
ATOM 1023 C CA . GLY A 1 136 ? 19.749 -4.867 -13.350 1.00 81.00 136 GLY A CA 1
ATOM 1024 C C . GLY A 1 136 ? 18.445 -4.840 -14.152 1.00 81.00 136 GLY A C 1
ATOM 1025 O O . GLY A 1 136 ? 17.351 -4.779 -13.578 1.00 81.00 136 GLY A O 1
ATOM 1026 N N . ALA A 1 137 ? 18.569 -4.931 -15.480 1.00 79.44 137 ALA A N 1
ATOM 1027 C CA . ALA A 1 137 ? 17.423 -5.148 -16.357 1.00 79.44 137 ALA A CA 1
ATOM 1028 C C . ALA A 1 137 ? 16.636 -6.380 -15.884 1.00 79.44 137 ALA A C 1
ATOM 1030 O O . ALA A 1 137 ? 17.219 -7.415 -15.552 1.00 79.44 137 ALA A O 1
ATOM 1031 N N . ASN A 1 138 ? 15.319 -6.238 -15.788 1.00 84.19 138 ASN A N 1
ATOM 1032 C CA . ASN A 1 138 ? 14.425 -7.291 -15.331 1.00 84.19 138 ASN A CA 1
ATOM 1033 C C . ASN A 1 138 ? 13.098 -7.178 -16.087 1.00 84.19 138 ASN A C 1
ATOM 1035 O O . ASN A 1 138 ? 12.592 -6.075 -16.298 1.00 84.19 138 ASN A O 1
ATOM 1039 N N . GLU A 1 139 ? 12.520 -8.327 -16.445 1.00 82.62 139 GLU A N 1
ATOM 1040 C CA . GLU A 1 139 ? 11.296 -8.410 -17.258 1.00 82.62 139 GLU A CA 1
ATOM 1041 C C . GLU A 1 139 ? 10.124 -7.631 -16.639 1.00 82.62 139 GLU A C 1
ATOM 1043 O O . GLU A 1 139 ? 9.303 -7.053 -17.351 1.00 82.62 139 GLU A O 1
ATOM 1048 N N . GLY A 1 140 ? 10.061 -7.573 -15.303 1.00 81.88 140 GLY A N 1
ATOM 1049 C CA . GLY A 1 140 ? 9.061 -6.798 -14.575 1.00 81.88 140 GLY A CA 1
ATOM 1050 C C . GLY A 1 140 ? 9.131 -5.309 -14.910 1.00 81.88 140 GLY A C 1
ATOM 1051 O O . GLY A 1 140 ? 8.117 -4.717 -15.268 1.00 81.88 140 GLY A O 1
ATOM 1052 N N . GLN A 1 141 ? 10.315 -4.707 -14.841 1.00 83.31 141 GLN A N 1
ATOM 1053 C CA . GLN A 1 141 ? 10.528 -3.298 -15.164 1.00 83.31 141 GLN A CA 1
ATOM 1054 C C . GLN A 1 141 ? 10.315 -3.008 -16.654 1.00 83.31 141 GLN A C 1
ATOM 1056 O O . GLN A 1 141 ? 9.635 -2.033 -16.976 1.00 83.31 141 GLN A O 1
ATOM 1061 N N . ASP A 1 142 ? 10.807 -3.877 -17.539 1.00 85.00 142 ASP A N 1
ATOM 1062 C CA . ASP A 1 142 ? 10.669 -3.715 -18.993 1.00 85.00 142 ASP A CA 1
ATOM 1063 C C . ASP A 1 142 ? 9.197 -3.780 -19.432 1.00 85.00 142 ASP A C 1
ATOM 1065 O O . ASP A 1 142 ? 8.738 -2.992 -20.261 1.00 85.00 142 ASP A O 1
ATOM 1069 N N . SER A 1 143 ? 8.411 -4.668 -18.811 1.00 85.25 143 SER A N 1
ATOM 1070 C CA . SER A 1 143 ? 6.968 -4.758 -19.064 1.00 85.25 143 SER A CA 1
ATOM 1071 C C . SER A 1 143 ? 6.195 -3.511 -18.621 1.00 85.25 143 SER A C 1
ATOM 1073 O O . SER A 1 143 ? 5.135 -3.227 -19.173 1.00 85.25 143 SER A O 1
ATOM 1075 N N . ILE A 1 144 ? 6.715 -2.752 -17.646 1.00 86.19 144 ILE A N 1
ATOM 1076 C CA . ILE A 1 144 ? 6.099 -1.507 -17.176 1.00 86.19 144 ILE A CA 1
ATOM 1077 C C . ILE A 1 144 ? 6.458 -0.354 -18.111 1.00 86.19 144 ILE A C 1
ATOM 1079 O O . ILE A 1 144 ? 5.563 0.351 -18.575 1.00 86.19 144 ILE A O 1
ATOM 1083 N N . THR A 1 145 ? 7.746 -0.148 -18.397 1.00 85.94 145 THR A N 1
ATOM 1084 C CA . THR A 1 145 ? 8.198 0.968 -19.246 1.00 85.94 145 THR A CA 1
ATOM 1085 C C . THR A 1 145 ? 7.670 0.843 -20.679 1.00 85.94 145 THR A C 1
ATOM 1087 O O . THR A 1 145 ? 7.374 1.858 -21.311 1.00 85.94 145 THR A O 1
ATOM 1090 N N . GLY A 1 146 ? 7.423 -0.382 -21.160 1.00 86.94 146 GLY A N 1
ATOM 1091 C CA . GLY A 1 146 ? 6.798 -0.654 -22.458 1.00 86.94 146 GLY A CA 1
ATOM 1092 C C . GLY A 1 146 ? 5.333 -0.209 -22.608 1.00 86.94 146 GLY A C 1
ATOM 1093 O O . GLY A 1 146 ? 4.831 -0.160 -23.728 1.00 86.94 146 GLY A O 1
ATOM 1094 N N . LEU A 1 147 ? 4.633 0.159 -21.525 1.00 86.81 147 LEU A N 1
ATOM 1095 C CA . LEU A 1 147 ? 3.228 0.610 -21.571 1.00 86.81 147 LEU A CA 1
ATOM 1096 C C . LEU A 1 147 ? 3.057 2.043 -22.108 1.00 86.81 147 LEU A C 1
ATOM 1098 O O . LEU A 1 147 ? 1.929 2.514 -22.293 1.00 86.81 147 LEU A O 1
ATOM 1102 N N . GLY A 1 148 ? 4.164 2.764 -22.301 1.00 88.94 148 GLY A N 1
ATOM 1103 C CA . GLY A 1 148 ? 4.164 4.196 -22.573 1.00 88.94 148 GLY A CA 1
ATOM 1104 C C . GLY A 1 148 ? 3.691 5.029 -21.376 1.00 88.94 148 GLY A C 1
ATOM 1105 O O . GLY A 1 148 ? 3.188 4.521 -20.372 1.00 88.94 148 GLY A O 1
ATOM 1106 N N . VAL A 1 149 ? 3.832 6.352 -21.479 1.00 92.31 149 VAL A N 1
ATOM 1107 C CA . VAL A 1 149 ? 3.589 7.281 -20.357 1.00 92.31 149 VAL A CA 1
ATOM 1108 C C . VAL A 1 149 ? 2.177 7.141 -19.777 1.00 92.31 149 VAL A C 1
ATOM 1110 O O . VAL A 1 149 ? 2.012 7.077 -18.560 1.00 92.31 149 VAL A O 1
ATOM 1113 N N . GLY A 1 150 ? 1.153 7.056 -20.632 1.00 89.88 150 GLY A N 1
ATOM 1114 C CA . GLY A 1 150 ? -0.238 6.927 -20.189 1.00 89.88 150 GLY A CA 1
ATOM 1115 C C . GLY A 1 150 ? -0.505 5.625 -19.429 1.00 89.88 150 GLY A C 1
ATOM 1116 O O . GLY A 1 150 ? -1.132 5.650 -18.370 1.00 89.88 150 GLY A O 1
ATOM 1117 N N . GLY A 1 151 ? 0.011 4.500 -19.931 1.00 90.31 151 GLY A N 1
ATOM 1118 C CA . GLY A 1 151 ? -0.142 3.202 -19.279 1.00 90.31 151 GLY A CA 1
ATOM 1119 C C . GLY A 1 151 ? 0.606 3.129 -17.947 1.00 90.31 151 GLY A C 1
ATOM 1120 O O . GLY A 1 151 ? 0.039 2.669 -16.955 1.00 90.31 151 GLY A O 1
ATOM 1121 N N . VAL A 1 152 ? 1.823 3.681 -17.882 1.00 92.75 152 VAL A N 1
ATOM 1122 C CA . VAL A 1 152 ? 2.578 3.794 -16.625 1.00 92.75 152 VAL A CA 1
ATOM 1123 C C . VAL A 1 152 ? 1.824 4.646 -15.607 1.00 92.75 152 VAL A C 1
ATOM 1125 O O . VAL A 1 152 ? 1.679 4.219 -14.468 1.00 92.75 152 VAL A O 1
ATOM 1128 N N . LEU A 1 153 ? 1.266 5.801 -15.985 1.00 94.12 153 LEU A N 1
ATOM 1129 C CA . LEU A 1 153 ? 0.486 6.637 -15.059 1.00 94.12 153 LEU A CA 1
ATOM 1130 C C . LEU A 1 153 ? -0.729 5.900 -14.475 1.00 94.12 153 LEU A C 1
ATOM 1132 O O . LEU A 1 153 ? -0.968 5.971 -13.268 1.00 94.12 153 LEU A O 1
ATOM 1136 N N . ILE A 1 154 ? -1.476 5.166 -15.306 1.00 92.69 154 ILE A N 1
ATOM 1137 C CA . ILE A 1 154 ? -2.613 4.351 -14.850 1.00 92.69 154 ILE A CA 1
ATOM 1138 C C . ILE A 1 154 ? -2.143 3.273 -13.871 1.00 92.69 154 ILE A C 1
ATOM 1140 O O . ILE A 1 154 ? -2.779 3.067 -12.832 1.00 92.69 154 ILE A O 1
ATOM 1144 N N . LEU A 1 155 ? -1.026 2.607 -14.173 1.00 92.62 155 LEU A N 1
ATOM 1145 C CA . LEU A 1 155 ? -0.453 1.585 -13.305 1.00 92.62 155 LEU A CA 1
ATOM 1146 C C . LEU A 1 155 ? 0.004 2.174 -11.966 1.00 92.62 155 LEU A C 1
ATOM 1148 O O . LEU A 1 155 ? -0.306 1.606 -10.922 1.00 92.62 155 LEU A O 1
ATOM 1152 N N . LEU A 1 156 ? 0.680 3.325 -11.984 1.00 95.06 156 LEU A N 1
ATOM 1153 C CA . LEU A 1 156 ? 1.153 4.018 -10.787 1.00 95.06 156 LEU A CA 1
ATOM 1154 C C . LEU A 1 156 ? -0.001 4.392 -9.855 1.00 95.06 156 LEU A C 1
ATOM 1156 O O . LEU A 1 156 ? 0.061 4.109 -8.660 1.00 95.06 156 LEU A O 1
ATOM 1160 N N . ILE A 1 157 ? -1.071 4.981 -10.396 1.00 97.00 157 ILE A N 1
ATOM 1161 C CA . ILE A 1 157 ? -2.266 5.335 -9.617 1.00 97.00 157 ILE A CA 1
ATOM 1162 C C . ILE A 1 157 ? -2.949 4.072 -9.090 1.00 97.00 157 ILE A C 1
ATOM 1164 O O . ILE A 1 157 ? -3.333 4.018 -7.923 1.00 97.00 157 ILE A O 1
ATOM 1168 N N . THR A 1 158 ? -3.077 3.044 -9.932 1.00 95.12 158 THR A N 1
ATOM 1169 C CA . THR A 1 158 ? -3.689 1.772 -9.537 1.00 95.12 158 THR A CA 1
ATOM 1170 C C . THR A 1 158 ? -2.926 1.141 -8.382 1.00 95.12 158 THR A C 1
ATOM 1172 O O . THR A 1 158 ? -3.541 0.830 -7.364 1.00 95.12 158 THR A O 1
ATOM 1175 N N . ALA A 1 159 ? -1.607 0.980 -8.499 1.00 94.44 159 ALA A N 1
ATOM 1176 C CA . ALA A 1 159 ? -0.772 0.418 -7.444 1.00 94.44 159 ALA A CA 1
ATOM 1177 C C . ALA A 1 159 ? -0.877 1.259 -6.165 1.00 94.44 159 ALA A C 1
ATOM 1179 O O . ALA A 1 159 ? -1.281 0.743 -5.125 1.00 94.44 159 ALA A O 1
ATOM 1180 N N . ALA A 1 160 ? -0.654 2.573 -6.266 1.00 98.00 160 ALA A N 1
ATOM 1181 C CA . ALA A 1 160 ? -0.659 3.472 -5.117 1.00 98.00 160 ALA A CA 1
ATOM 1182 C C . ALA A 1 160 ? -1.990 3.488 -4.352 1.00 98.00 160 ALA A C 1
ATOM 1184 O O . ALA A 1 160 ? -1.989 3.641 -3.136 1.00 98.00 160 ALA A O 1
ATOM 1185 N N . VAL A 1 161 ? -3.132 3.335 -5.026 1.00 98.38 161 VAL A N 1
ATOM 1186 C CA . VAL A 1 161 ? -4.439 3.308 -4.353 1.00 98.38 161 VAL A CA 1
ATOM 1187 C C . VAL A 1 161 ? -4.770 1.908 -3.850 1.00 98.38 161 VAL A C 1
ATOM 1189 O O . VAL A 1 161 ? -5.082 1.716 -2.675 1.00 98.38 161 VAL A O 1
ATOM 1192 N N . THR A 1 162 ? -4.737 0.920 -4.740 1.00 97.56 162 THR A N 1
ATOM 1193 C CA . THR A 1 162 ? -5.274 -0.411 -4.445 1.00 97.56 162 THR A CA 1
ATOM 1194 C C . THR A 1 162 ? -4.385 -1.185 -3.475 1.00 97.56 162 THR A C 1
ATOM 1196 O O . THR A 1 162 ? -4.905 -1.843 -2.577 1.00 97.56 162 THR A O 1
ATOM 1199 N N . GLU A 1 163 ? -3.060 -1.066 -3.580 1.00 97.06 163 GLU A N 1
ATOM 1200 C CA . GLU A 1 163 ? -2.135 -1.742 -2.667 1.00 97.06 163 GLU A CA 1
ATOM 1201 C C . GLU A 1 163 ? -2.184 -1.109 -1.276 1.00 97.06 163 GLU A C 1
ATOM 1203 O O . GLU A 1 163 ? -2.183 -1.820 -0.274 1.00 97.06 163 GLU A O 1
ATOM 1208 N N . GLU A 1 164 ? -2.337 0.213 -1.175 1.00 98.44 164 GLU A N 1
ATOM 1209 C CA . GLU A 1 164 ? -2.501 0.853 0.131 1.00 98.44 164 GLU A CA 1
ATOM 1210 C C . GLU A 1 164 ? -3.814 0.452 0.806 1.00 98.44 164 GLU A C 1
ATOM 1212 O O . GLU A 1 164 ? -3.809 0.168 2.004 1.00 98.44 164 GLU A O 1
ATOM 1217 N N . ILE A 1 165 ? -4.920 0.328 0.061 1.00 98.50 165 ILE A N 1
ATOM 1218 C CA . ILE A 1 165 ? -6.184 -0.208 0.599 1.00 98.50 165 ILE A CA 1
ATOM 1219 C C . ILE A 1 165 ? -5.985 -1.614 1.173 1.00 98.50 165 ILE A C 1
ATOM 1221 O O . ILE A 1 165 ? -6.452 -1.883 2.280 1.00 98.50 165 ILE A O 1
ATOM 1225 N N . VAL A 1 166 ? -5.281 -2.494 0.460 1.00 97.44 166 VAL A N 1
ATOM 1226 C CA . VAL A 1 166 ? -5.054 -3.882 0.889 1.00 97.44 166 VAL A CA 1
ATOM 1227 C C . VAL A 1 166 ? -4.091 -3.965 2.058 1.00 97.44 166 VAL A C 1
ATOM 1229 O O . VAL A 1 166 ? -4.446 -4.475 3.116 1.00 97.44 166 VAL A O 1
ATOM 1232 N N . TYR A 1 167 ? -2.861 -3.499 1.875 1.00 97.81 167 TYR A N 1
ATOM 1233 C CA . TYR A 1 167 ? -1.781 -3.788 2.805 1.00 97.81 167 TYR A CA 1
ATOM 1234 C C . TYR A 1 167 ? -1.875 -2.873 4.029 1.00 97.81 167 TYR A C 1
ATOM 1236 O O . TYR A 1 167 ? -1.891 -3.336 5.167 1.00 97.81 167 TYR A O 1
ATOM 1244 N N . ARG A 1 168 ? -2.018 -1.561 3.827 1.00 97.81 168 ARG A N 1
ATOM 1245 C CA . ARG A 1 168 ? -1.985 -0.594 4.935 1.00 97.81 168 ARG A CA 1
ATOM 1246 C C . ARG A 1 168 ? -3.368 -0.349 5.533 1.00 97.81 168 ARG A C 1
ATOM 1248 O O . ARG A 1 168 ? -3.488 -0.221 6.747 1.00 97.81 168 ARG A O 1
ATOM 1255 N N . GLY A 1 169 ? -4.404 -0.309 4.700 1.00 97.50 169 GLY A N 1
ATOM 1256 C CA . GLY A 1 169 ? -5.781 -0.085 5.125 1.00 97.50 169 GLY A CA 1
ATOM 1257 C C . GLY A 1 169 ? -6.426 -1.335 5.720 1.00 97.50 169 GLY A C 1
ATOM 1258 O O . GLY A 1 169 ? -7.024 -1.267 6.792 1.00 97.50 169 GLY A O 1
ATOM 1259 N N . TYR A 1 170 ? -6.318 -2.481 5.044 1.00 98.06 170 TYR A N 1
ATOM 1260 C CA . TYR A 1 170 ? -6.966 -3.722 5.462 1.00 98.06 170 TYR A CA 1
ATOM 1261 C C . TYR A 1 170 ? -6.039 -4.590 6.324 1.00 98.06 170 TYR A C 1
ATOM 1263 O O . TYR A 1 170 ? -6.198 -4.615 7.544 1.00 98.06 170 TYR A O 1
ATOM 1271 N N . LEU A 1 171 ? -5.060 -5.278 5.732 1.00 97.69 171 LEU A N 1
ATOM 1272 C CA . LEU A 1 171 ? -4.253 -6.303 6.403 1.00 97.69 171 LEU A CA 1
ATOM 1273 C C . LEU A 1 171 ? -3.567 -5.784 7.669 1.00 97.69 171 LEU A C 1
ATOM 1275 O O . LEU A 1 171 ? -3.730 -6.389 8.729 1.00 97.69 171 LEU A O 1
ATOM 1279 N N . ALA A 1 172 ? -2.854 -4.656 7.588 1.00 97.44 172 ALA A N 1
ATOM 1280 C CA . ALA A 1 172 ? -2.138 -4.100 8.733 1.00 97.44 172 ALA A CA 1
ATOM 1281 C C . ALA A 1 172 ? -3.069 -3.794 9.916 1.00 97.44 172 ALA A C 1
ATOM 1283 O O . ALA A 1 172 ? -2.762 -4.152 11.052 1.00 97.44 172 ALA A O 1
ATOM 1284 N N . GLU A 1 173 ? -4.229 -3.187 9.661 1.00 97.00 173 GLU A N 1
ATOM 1285 C CA . GLU A 1 173 ? -5.177 -2.821 10.716 1.00 97.00 173 GLU A CA 1
ATOM 1286 C C . GLU A 1 173 ? -5.924 -4.042 11.278 1.00 97.00 173 GLU A C 1
ATOM 1288 O O . GLU A 1 173 ? -6.161 -4.115 12.484 1.00 97.00 173 GLU A O 1
ATOM 1293 N N . ARG A 1 174 ? -6.229 -5.056 10.453 1.00 97.00 174 ARG A N 1
ATOM 1294 C CA . ARG A 1 174 ? -6.922 -6.275 10.911 1.00 97.00 174 ARG A CA 1
ATOM 1295 C C . ARG A 1 174 ? -5.989 -7.181 11.707 1.00 97.00 174 ARG A C 1
ATOM 1297 O O . ARG A 1 174 ? -6.353 -7.606 12.803 1.00 97.00 174 ARG A O 1
ATOM 1304 N N . PHE A 1 175 ? -4.775 -7.428 11.215 1.00 97.31 175 PHE A N 1
ATOM 1305 C CA . PHE A 1 175 ? -3.761 -8.142 11.991 1.00 97.31 175 PHE A CA 1
ATOM 1306 C C . PHE A 1 175 ? -3.358 -7.354 13.232 1.00 97.31 175 PHE A C 1
ATOM 1308 O O . PHE A 1 175 ? -3.185 -7.946 14.293 1.00 97.31 175 PHE A O 1
ATOM 1315 N N . GLY A 1 176 ? -3.281 -6.025 13.140 1.00 96.31 176 GLY A N 1
ATOM 1316 C CA . GLY A 1 176 ? -3.006 -5.174 14.290 1.00 96.31 176 GLY A CA 1
ATOM 1317 C C . GLY A 1 176 ? -4.074 -5.295 15.374 1.00 96.31 176 GLY A C 1
ATOM 1318 O O . GLY A 1 176 ? -3.738 -5.435 16.548 1.00 96.31 176 GLY A O 1
ATOM 1319 N N . ALA A 1 177 ? -5.354 -5.324 14.998 1.00 95.56 177 ALA A N 1
ATOM 1320 C CA . ALA A 1 177 ? -6.459 -5.554 15.925 1.00 95.56 177 ALA A CA 1
ATOM 1321 C C . ALA A 1 177 ? -6.440 -6.970 16.523 1.00 95.56 177 ALA A C 1
ATOM 1323 O O . ALA A 1 177 ? -6.592 -7.116 17.738 1.00 95.56 177 ALA A O 1
ATOM 1324 N N . LEU A 1 178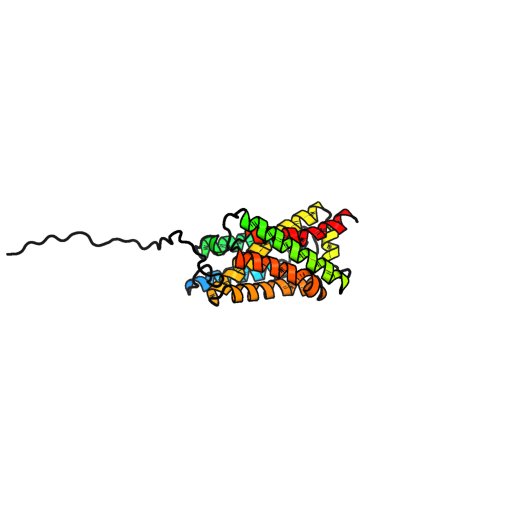 ? -6.219 -7.999 15.697 1.00 96.50 178 LEU A N 1
ATOM 1325 C CA . LEU A 1 178 ? -6.156 -9.402 16.121 1.00 96.50 178 LEU A CA 1
ATOM 1326 C C . LEU A 1 178 ? -4.997 -9.655 17.098 1.00 96.50 178 LEU A C 1
ATOM 1328 O O . LEU A 1 178 ? -5.180 -10.282 18.139 1.00 96.50 178 LEU A O 1
ATOM 1332 N N . LEU A 1 179 ? -3.813 -9.130 16.779 1.00 95.50 179 LEU A N 1
ATOM 1333 C CA . LEU A 1 179 ? -2.575 -9.291 17.550 1.00 95.50 179 LEU A CA 1
ATOM 1334 C C . LEU A 1 179 ? -2.401 -8.209 18.624 1.00 95.50 179 LEU A C 1
ATOM 1336 O O . LEU A 1 179 ? -1.418 -8.213 19.361 1.00 95.50 179 LEU A O 1
ATOM 1340 N N . ARG A 1 180 ? -3.368 -7.290 18.731 1.00 93.88 180 ARG A N 1
ATOM 1341 C CA . ARG A 1 180 ? -3.417 -6.196 19.711 1.00 93.88 180 ARG A CA 1
ATOM 1342 C C . ARG A 1 180 ? -2.210 -5.245 19.646 1.00 93.88 180 ARG A C 1
ATOM 1344 O O . ARG A 1 180 ? -1.853 -4.646 20.657 1.00 93.88 180 ARG A O 1
ATOM 1351 N N . SER A 1 181 ? -1.597 -5.086 18.471 1.00 93.81 181 SER A N 1
ATOM 1352 C CA . SER A 1 181 ? -0.495 -4.145 18.228 1.00 93.81 181 SER A CA 1
ATOM 1353 C C . SER A 1 181 ? -0.451 -3.685 16.772 1.00 93.81 181 SER A C 1
ATOM 1355 O O . SER A 1 181 ? -0.258 -4.503 15.869 1.00 93.81 181 SER A O 1
ATOM 1357 N N . ARG A 1 182 ? -0.537 -2.365 16.535 1.00 93.25 182 ARG A N 1
ATOM 1358 C CA . ARG A 1 182 ? -0.394 -1.804 15.175 1.00 93.25 182 ARG A CA 1
ATOM 1359 C C . ARG A 1 182 ? 0.970 -2.082 14.557 1.00 93.25 182 ARG A C 1
ATOM 1361 O O . ARG A 1 182 ? 1.032 -2.336 13.360 1.00 93.25 182 ARG A O 1
ATOM 1368 N N . TRP A 1 183 ? 2.047 -2.082 15.347 1.00 94.44 183 TRP A N 1
ATOM 1369 C CA . TRP A 1 183 ? 3.386 -2.388 14.829 1.00 94.44 183 TRP A CA 1
ATOM 1370 C C . TRP A 1 183 ? 3.482 -3.816 14.301 1.00 94.44 183 TRP A C 1
ATOM 1372 O O . TRP A 1 183 ? 4.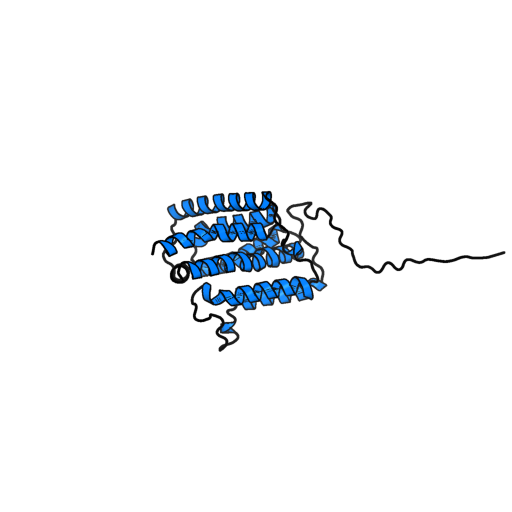004 -4.017 13.209 1.00 94.44 183 TRP A O 1
ATOM 1382 N N . ILE A 1 184 ? 2.943 -4.796 15.036 1.00 95.75 184 ILE A N 1
ATOM 1383 C CA . ILE A 1 184 ? 2.954 -6.193 14.584 1.00 95.75 184 ILE A CA 1
ATOM 1384 C C . ILE A 1 184 ? 2.088 -6.345 13.328 1.00 95.75 184 ILE A C 1
ATOM 1386 O O . ILE A 1 184 ? 2.531 -6.955 12.360 1.00 95.75 184 ILE A O 1
ATOM 1390 N N . GLY A 1 185 ? 0.897 -5.736 13.298 1.00 96.75 185 GLY A N 1
ATOM 1391 C CA . GLY A 1 185 ? 0.043 -5.736 12.106 1.00 96.75 185 GLY A CA 1
ATOM 1392 C C . GLY A 1 185 ? 0.732 -5.140 10.874 1.00 96.75 185 GLY A C 1
ATOM 1393 O O . GLY A 1 185 ? 0.746 -5.758 9.809 1.00 96.75 185 GLY A O 1
ATOM 1394 N N . ALA A 1 186 ? 1.373 -3.979 11.032 1.00 96.94 186 ALA A N 1
ATOM 1395 C CA . ALA A 1 186 ? 2.142 -3.333 9.973 1.00 96.94 186 ALA A CA 1
ATOM 1396 C C . ALA A 1 186 ? 3.331 -4.187 9.504 1.00 96.94 186 ALA A C 1
ATOM 1398 O O . ALA A 1 186 ? 3.557 -4.294 8.302 1.00 96.94 186 ALA A O 1
ATOM 1399 N N . ALA A 1 187 ? 4.058 -4.829 10.424 1.00 97.12 187 ALA A N 1
ATOM 1400 C CA . ALA A 1 187 ? 5.178 -5.708 10.090 1.00 97.12 187 ALA A CA 1
ATOM 1401 C C . ALA A 1 187 ? 4.725 -6.956 9.315 1.00 97.12 187 ALA A C 1
ATOM 1403 O O . ALA A 1 187 ? 5.322 -7.288 8.293 1.00 97.12 187 ALA A O 1
ATOM 1404 N N . VAL A 1 188 ? 3.641 -7.608 9.753 1.00 97.31 188 VAL A N 1
ATOM 1405 C CA . VAL A 1 188 ? 3.050 -8.759 9.052 1.00 97.31 188 VAL A CA 1
ATOM 1406 C C . VAL A 1 188 ? 2.613 -8.355 7.647 1.00 97.31 188 VAL A C 1
ATOM 1408 O O . VAL A 1 188 ? 2.975 -9.014 6.676 1.00 97.31 188 VAL A O 1
ATOM 1411 N N . SER A 1 189 ? 1.890 -7.241 7.513 1.00 97.50 189 SER A N 1
ATOM 1412 C CA . SER A 1 189 ? 1.456 -6.785 6.195 1.00 97.50 189 SER A CA 1
ATOM 1413 C C . SER A 1 189 ? 2.618 -6.371 5.292 1.00 97.50 189 SER A C 1
ATOM 1415 O O . SER A 1 189 ? 2.538 -6.589 4.085 1.00 97.50 189 SER A O 1
ATOM 1417 N N . LEU A 1 190 ? 3.677 -5.767 5.840 1.00 97.50 190 LEU A N 1
ATOM 1418 C CA . LEU A 1 190 ? 4.872 -5.422 5.074 1.00 97.50 190 LEU A CA 1
ATOM 1419 C C . LEU A 1 190 ? 5.577 -6.683 4.565 1.00 97.50 190 LEU A C 1
ATOM 1421 O O . LEU A 1 190 ? 5.992 -6.710 3.414 1.00 97.50 190 LEU A O 1
ATOM 1425 N N . ALA A 1 191 ? 5.678 -7.731 5.385 1.00 96.12 191 ALA A N 1
ATOM 1426 C CA . ALA A 1 191 ? 6.269 -8.998 4.961 1.00 96.12 191 ALA A CA 1
ATOM 1427 C C . ALA A 1 191 ? 5.498 -9.616 3.783 1.00 96.12 191 ALA A C 1
ATOM 1429 O O . ALA A 1 191 ? 6.116 -10.008 2.796 1.00 96.12 191 ALA A O 1
ATOM 1430 N N . ILE A 1 192 ? 4.160 -9.629 3.849 1.00 95.00 192 ILE A N 1
ATOM 1431 C CA . ILE A 1 192 ? 3.304 -10.111 2.751 1.00 95.00 192 ILE A CA 1
ATOM 1432 C C . ILE A 1 192 ? 3.509 -9.254 1.491 1.00 95.00 192 ILE A C 1
ATOM 1434 O O . ILE A 1 192 ? 3.652 -9.800 0.406 1.00 95.00 192 ILE A O 1
ATOM 1438 N N . PHE A 1 193 ? 3.593 -7.927 1.628 1.00 95.25 193 PHE A N 1
ATOM 1439 C CA . PHE A 1 193 ? 3.830 -7.011 0.506 1.00 95.25 193 PHE A CA 1
ATOM 1440 C C . PHE A 1 193 ? 5.195 -7.218 -0.168 1.00 95.25 193 PHE A C 1
ATOM 1442 O O . PHE A 1 193 ? 5.301 -7.184 -1.390 1.00 95.25 193 PHE A O 1
ATOM 1449 N N . VAL A 1 194 ? 6.257 -7.411 0.615 1.00 95.19 194 VAL A N 1
ATOM 1450 C CA . VAL A 1 194 ? 7.638 -7.464 0.110 1.00 95.19 194 VAL A CA 1
ATOM 1451 C C . VAL A 1 194 ? 7.912 -8.733 -0.699 1.00 95.19 194 VAL A C 1
ATOM 1453 O O . VAL A 1 194 ? 8.659 -8.676 -1.674 1.00 95.19 194 VAL A O 1
ATOM 1456 N N . VAL A 1 195 ? 7.321 -9.873 -0.329 1.00 92.12 195 VAL A N 1
ATOM 1457 C CA . VAL A 1 195 ? 7.634 -11.169 -0.956 1.00 92.12 195 VAL A CA 1
ATOM 1458 C C . VAL A 1 195 ? 7.388 -11.173 -2.475 1.00 92.12 195 VAL A C 1
ATOM 1460 O O . VAL A 1 195 ? 8.341 -11.462 -3.204 1.00 92.12 195 VAL A O 1
ATOM 1463 N N . PRO A 1 196 ? 6.201 -10.795 -2.996 1.00 88.56 196 PRO A N 1
ATOM 1464 C CA . PRO A 1 196 ? 5.968 -10.740 -4.440 1.00 88.56 196 PRO A CA 1
ATOM 1465 C C . PRO A 1 196 ? 6.925 -9.791 -5.167 1.00 88.56 196 PRO A C 1
ATOM 1467 O O . PRO A 1 196 ? 7.360 -10.079 -6.279 1.00 88.56 196 PRO A O 1
ATOM 1470 N N . HIS A 1 197 ? 7.313 -8.683 -4.530 1.00 91.56 197 HIS A N 1
ATOM 1471 C CA . HIS A 1 197 ? 8.228 -7.713 -5.128 1.00 91.56 197 HIS A CA 1
ATOM 1472 C C . HIS A 1 197 ? 9.640 -8.272 -5.290 1.00 91.56 197 HIS A C 1
ATOM 1474 O O . HIS A 1 197 ? 10.259 -8.081 -6.333 1.00 91.56 197 HIS A O 1
ATOM 1480 N N . VAL A 1 198 ? 10.139 -9.010 -4.299 1.00 92.19 198 VAL A N 1
ATOM 1481 C CA . VAL A 1 198 ? 11.441 -9.682 -4.407 1.00 92.19 198 VAL A CA 1
ATOM 1482 C C . VAL A 1 198 ? 11.413 -10.769 -5.480 1.00 92.19 198 VAL A C 1
ATOM 1484 O O . VAL A 1 198 ? 12.392 -10.930 -6.204 1.00 92.19 198 VAL A O 1
ATOM 1487 N N . VAL A 1 199 ? 10.294 -11.488 -5.619 1.00 89.06 199 VAL A N 1
ATOM 1488 C CA . VAL A 1 199 ? 10.123 -12.513 -6.662 1.00 89.06 199 VAL A CA 1
ATOM 1489 C C . VAL A 1 199 ? 10.111 -11.894 -8.064 1.00 89.06 199 VAL A C 1
ATOM 1491 O O . VAL A 1 199 ? 10.737 -12.442 -8.965 1.00 89.06 199 VAL A O 1
ATOM 1494 N N . VAL A 1 200 ? 9.430 -10.759 -8.253 1.00 86.00 200 VAL A N 1
ATOM 1495 C CA . VAL A 1 200 ? 9.269 -10.115 -9.570 1.00 86.00 200 VAL A CA 1
ATOM 1496 C C . VAL A 1 200 ? 10.480 -9.267 -9.971 1.00 86.00 200 VAL A C 1
ATOM 1498 O O . VAL A 1 200 ? 10.892 -9.302 -11.127 1.00 86.00 200 VAL A O 1
ATOM 1501 N N . PHE A 1 201 ? 11.056 -8.501 -9.042 1.00 88.88 201 PHE A N 1
ATOM 1502 C CA . PHE A 1 201 ? 12.109 -7.513 -9.330 1.00 88.88 201 PHE A CA 1
ATOM 1503 C C . PHE A 1 201 ? 13.510 -7.948 -8.875 1.00 88.88 201 PHE A C 1
ATOM 1505 O O . PHE A 1 201 ? 14.493 -7.257 -9.148 1.00 88.88 201 PHE A O 1
ATOM 1512 N N . GLY A 1 202 ? 13.619 -9.085 -8.186 1.00 90.88 202 GLY A N 1
ATOM 1513 C CA . GLY A 1 202 ? 14.873 -9.618 -7.664 1.00 90.88 202 GLY A CA 1
ATOM 1514 C C . GLY A 1 202 ? 15.284 -9.047 -6.296 1.00 90.88 202 GLY A C 1
ATOM 1515 O O . GLY A 1 202 ? 14.677 -8.112 -5.771 1.00 90.88 202 GLY A O 1
ATOM 1516 N N . PRO A 1 203 ? 16.346 -9.598 -5.680 1.00 92.62 203 PRO A N 1
ATOM 1517 C CA . PRO A 1 203 ? 16.738 -9.275 -4.305 1.00 92.62 203 PRO A CA 1
ATOM 1518 C C . PRO A 1 203 ? 17.286 -7.855 -4.120 1.00 92.62 203 PRO A C 1
ATOM 1520 O O . PRO A 1 203 ? 17.133 -7.291 -3.036 1.00 92.62 203 PRO A O 1
ATOM 1523 N N . SER A 1 204 ? 17.871 -7.239 -5.157 1.00 92.31 204 SER A N 1
ATOM 1524 C CA . SER A 1 204 ? 18.330 -5.839 -5.101 1.00 92.31 204 SER A CA 1
ATOM 1525 C C . SER A 1 204 ? 17.184 -4.867 -4.810 1.00 92.31 204 SER A C 1
ATOM 1527 O O . SER A 1 204 ? 17.415 -3.796 -4.246 1.00 92.31 204 SER A O 1
ATOM 1529 N N . TRP A 1 205 ? 15.938 -5.263 -5.107 1.00 93.94 205 TRP A N 1
ATOM 1530 C CA . TRP A 1 205 ? 14.745 -4.501 -4.753 1.00 93.94 205 TRP A CA 1
ATOM 1531 C C . TRP A 1 205 ? 14.677 -4.198 -3.252 1.00 93.94 205 TRP A C 1
ATOM 1533 O O . TRP A 1 205 ? 14.281 -3.099 -2.871 1.00 93.94 205 TRP A O 1
ATOM 1543 N N . LEU A 1 206 ? 15.129 -5.117 -2.387 1.00 95.19 206 LEU A N 1
ATOM 1544 C CA . LEU A 1 206 ? 15.161 -4.882 -0.941 1.00 95.19 206 LEU A CA 1
ATOM 1545 C C . LEU A 1 206 ? 16.062 -3.704 -0.584 1.00 95.19 206 LEU A C 1
ATOM 1547 O O . LEU A 1 206 ? 15.671 -2.856 0.208 1.00 95.19 206 LEU A O 1
ATOM 1551 N N . LEU A 1 207 ? 17.259 -3.622 -1.164 1.00 94.81 207 LEU A N 1
ATOM 1552 C CA . LEU A 1 207 ? 18.173 -2.534 -0.836 1.00 94.81 207 LEU A CA 1
ATOM 1553 C C . LEU A 1 207 ? 17.630 -1.193 -1.340 1.00 94.81 207 LEU A C 1
ATOM 1555 O O . LEU A 1 207 ? 17.711 -0.197 -0.628 1.00 94.81 207 LEU A O 1
ATOM 1559 N N . ILE A 1 208 ? 17.055 -1.172 -2.541 1.00 94.44 208 ILE A N 1
ATOM 1560 C CA . ILE A 1 208 ? 16.667 0.065 -3.224 1.00 94.44 208 ILE A CA 1
ATOM 1561 C C . ILE A 1 208 ? 15.297 0.579 -2.749 1.00 94.44 208 ILE A C 1
ATOM 1563 O O . ILE A 1 208 ? 15.142 1.771 -2.483 1.00 94.44 208 ILE A O 1
ATOM 1567 N N . HIS A 1 209 ? 14.308 -0.307 -2.603 1.00 95.62 209 HIS A N 1
ATOM 1568 C CA . HIS A 1 209 ? 12.891 0.065 -2.464 1.00 95.62 209 HIS A CA 1
ATOM 1569 C C . HIS A 1 209 ? 12.275 -0.268 -1.100 1.00 95.62 209 HIS A C 1
ATOM 1571 O O . HIS A 1 209 ? 11.219 0.277 -0.759 1.00 95.62 209 HIS A O 1
ATOM 1577 N N . LEU A 1 210 ? 12.921 -1.093 -0.262 1.00 96.38 210 LEU A N 1
ATOM 1578 C CA . LEU A 1 210 ? 12.393 -1.394 1.078 1.00 96.38 210 LEU A CA 1
ATOM 1579 C C . LEU A 1 210 ? 12.270 -0.130 1.932 1.00 96.38 210 LEU A C 1
ATOM 1581 O O . LEU A 1 210 ? 11.286 0.022 2.649 1.00 96.38 210 LEU A O 1
ATOM 1585 N N . VAL A 1 211 ? 13.218 0.807 1.830 1.00 96.88 211 VAL A N 1
ATOM 1586 C CA . VAL A 1 211 ? 13.139 2.083 2.561 1.00 96.88 211 VAL A CA 1
ATOM 1587 C C . VAL A 1 211 ? 11.950 2.921 2.094 1.00 96.88 211 VAL A C 1
ATOM 1589 O O . VAL A 1 211 ? 11.278 3.517 2.931 1.00 96.88 211 VAL A O 1
ATOM 1592 N N . GLY A 1 212 ? 11.611 2.903 0.801 1.00 97.25 212 GLY A N 1
ATOM 1593 C CA . GLY A 1 212 ? 10.369 3.502 0.303 1.00 97.25 212 GLY A CA 1
ATOM 1594 C C . GLY A 1 212 ? 9.129 2.841 0.907 1.00 97.25 212 GLY A C 1
ATOM 1595 O O . GLY A 1 212 ? 8.239 3.520 1.417 1.00 97.25 212 GLY A O 1
ATOM 1596 N N . SER A 1 213 ? 9.114 1.509 0.969 1.00 97.62 213 SER A N 1
ATOM 1597 C CA . SER A 1 213 ? 8.029 0.743 1.599 1.00 97.62 213 SER A CA 1
ATOM 1598 C C . SER A 1 213 ? 7.886 1.039 3.098 1.00 97.62 213 SER A C 1
ATOM 1600 O O . SER A 1 213 ? 6.770 1.173 3.607 1.00 97.62 213 SER A O 1
ATOM 1602 N N . LEU A 1 214 ? 9.010 1.181 3.806 1.00 98.25 214 LEU A N 1
ATOM 1603 C CA . LEU A 1 214 ? 9.065 1.572 5.214 1.00 98.25 214 LEU A CA 1
ATOM 1604 C C . LEU A 1 214 ? 8.635 3.027 5.418 1.00 98.25 214 LEU A C 1
ATOM 1606 O O . LEU A 1 214 ? 7.971 3.323 6.411 1.00 98.25 214 LEU A O 1
ATOM 1610 N N . ALA A 1 215 ? 8.953 3.927 4.487 1.00 98.19 215 ALA A N 1
ATOM 1611 C CA . ALA A 1 215 ? 8.495 5.311 4.519 1.00 98.19 215 ALA A CA 1
ATOM 1612 C C . ALA A 1 215 ? 6.961 5.376 4.443 1.00 98.19 215 ALA A C 1
ATOM 1614 O O . ALA A 1 215 ? 6.339 6.048 5.265 1.00 98.19 215 ALA A O 1
ATOM 1615 N N . ILE A 1 216 ? 6.339 4.594 3.554 1.00 98.25 216 ILE A N 1
ATOM 1616 C CA . ILE A 1 216 ? 4.874 4.471 3.455 1.00 98.25 216 ILE A CA 1
ATOM 1617 C C . ILE A 1 216 ? 4.276 3.918 4.763 1.00 98.25 216 ILE A C 1
ATOM 1619 O O . ILE A 1 216 ? 3.342 4.500 5.317 1.00 98.25 216 ILE A O 1
ATOM 1623 N N . VAL A 1 217 ? 4.846 2.839 5.318 1.00 97.81 217 VAL A N 1
ATOM 1624 C CA . VAL A 1 217 ? 4.416 2.290 6.622 1.00 97.81 217 VAL A CA 1
ATOM 1625 C C . VAL A 1 217 ? 4.551 3.333 7.737 1.00 97.81 217 VAL A C 1
ATOM 1627 O O . VAL A 1 217 ? 3.663 3.468 8.578 1.00 97.81 217 VAL A O 1
ATOM 1630 N N . THR A 1 218 ? 5.624 4.122 7.723 1.00 96.50 218 THR A N 1
ATOM 1631 C CA . THR A 1 218 ? 5.860 5.186 8.706 1.00 96.50 218 THR A CA 1
ATOM 1632 C C . THR A 1 218 ? 4.794 6.274 8.613 1.00 96.50 218 THR A C 1
ATOM 1634 O O . THR A 1 218 ? 4.266 6.693 9.642 1.00 96.50 218 THR A O 1
ATOM 1637 N N . VAL A 1 219 ? 4.417 6.697 7.400 1.00 96.38 219 VAL A N 1
ATOM 1638 C CA . VAL A 1 219 ? 3.309 7.644 7.184 1.00 96.38 219 VAL A CA 1
ATOM 1639 C C . VAL A 1 219 ? 2.031 7.110 7.827 1.00 96.38 219 VAL A C 1
ATOM 1641 O O . VAL A 1 219 ? 1.371 7.825 8.578 1.00 96.38 219 VAL A O 1
ATOM 1644 N N . VAL A 1 220 ? 1.716 5.836 7.620 1.00 95.00 220 VAL A N 1
ATOM 1645 C CA . VAL A 1 220 ? 0.524 5.192 8.184 1.00 95.00 220 VAL A CA 1
ATOM 1646 C C . VAL A 1 220 ? 0.554 5.116 9.710 1.00 95.00 220 VAL A C 1
ATOM 1648 O O . VAL A 1 220 ? -0.445 5.422 10.366 1.00 95.00 220 VAL A O 1
ATOM 1651 N N . LEU A 1 221 ? 1.686 4.753 10.306 1.00 94.31 221 LEU A N 1
ATOM 1652 C CA . LEU A 1 221 ? 1.796 4.619 11.759 1.00 94.31 221 LEU A CA 1
ATOM 1653 C C . LEU A 1 221 ? 1.806 5.974 12.474 1.00 94.31 221 LEU A C 1
ATOM 1655 O O . LEU A 1 221 ? 1.164 6.119 13.513 1.00 94.31 221 LEU A O 1
ATOM 1659 N N . VAL A 1 222 ? 2.483 6.974 11.903 1.00 93.75 222 VAL A N 1
ATOM 1660 C CA . VAL A 1 222 ? 2.657 8.299 12.520 1.00 93.75 222 VAL A CA 1
ATOM 1661 C C . VAL A 1 222 ? 1.487 9.231 12.214 1.00 93.75 222 VAL A C 1
ATOM 1663 O O . VAL A 1 222 ? 1.022 9.945 13.101 1.00 93.75 222 VAL A O 1
ATOM 1666 N N . ARG A 1 223 ? 1.009 9.259 10.964 1.00 94.00 223 ARG A N 1
ATOM 1667 C CA . ARG A 1 223 ? -0.058 10.173 10.517 1.00 94.00 223 ARG A CA 1
ATOM 1668 C C . ARG A 1 223 ? -1.445 9.553 10.582 1.00 94.00 223 ARG A C 1
ATOM 1670 O O . ARG A 1 223 ? -2.420 10.294 10.586 1.00 94.00 223 ARG A O 1
ATOM 1677 N N . CYS A 1 224 ? -1.536 8.222 10.648 1.00 94.44 224 CYS A N 1
ATOM 1678 C CA . CYS A 1 224 ? -2.807 7.496 10.695 1.00 94.44 224 CYS A CA 1
ATOM 1679 C C . CYS A 1 224 ? -3.757 7.906 9.558 1.00 94.44 224 CYS A C 1
ATOM 1681 O O . CYS A 1 224 ? -4.958 8.088 9.760 1.00 94.44 224 CYS A O 1
ATOM 1683 N N . ASN A 1 225 ? -3.192 8.093 8.362 1.00 96.44 225 ASN A N 1
ATOM 1684 C CA . ASN A 1 225 ? -3.906 8.590 7.197 1.00 96.44 225 ASN A CA 1
ATOM 1685 C C . ASN A 1 225 ? -3.510 7.803 5.945 1.00 96.44 225 ASN A C 1
ATOM 1687 O O . ASN A 1 225 ? -2.358 7.856 5.511 1.00 96.44 225 ASN A O 1
ATOM 1691 N N . LEU A 1 226 ? -4.477 7.102 5.356 1.00 97.88 226 LEU A N 1
ATOM 1692 C CA . LEU A 1 226 ? -4.234 6.271 4.183 1.00 97.88 226 LEU A CA 1
ATOM 1693 C C . LEU A 1 226 ? -4.034 7.096 2.907 1.00 97.88 226 LEU A C 1
ATOM 1695 O O . LEU A 1 226 ? -3.221 6.723 2.073 1.00 97.88 226 LEU A O 1
ATOM 1699 N N . TRP A 1 227 ? -4.694 8.249 2.764 1.00 98.38 227 TRP A N 1
ATOM 1700 C CA . TRP A 1 227 ? -4.497 9.120 1.597 1.00 98.38 227 TRP A CA 1
ATOM 1701 C C . TRP A 1 227 ? -3.073 9.669 1.528 1.00 98.38 227 TRP A C 1
ATOM 1703 O O . TRP A 1 227 ? -2.491 9.753 0.450 1.00 98.38 227 TRP A O 1
ATOM 1713 N N . ALA A 1 228 ? -2.490 10.008 2.680 1.00 98.12 228 ALA A N 1
ATOM 1714 C CA . ALA A 1 228 ? -1.087 10.400 2.761 1.00 98.12 228 ALA A CA 1
ATOM 1715 C C . ALA A 1 228 ? -0.153 9.246 2.356 1.00 98.12 228 ALA A C 1
ATOM 1717 O O . ALA A 1 228 ? 0.828 9.477 1.658 1.00 98.12 228 ALA A O 1
ATOM 1718 N N . ALA A 1 229 ? -0.487 8.008 2.735 1.00 98.38 229 ALA A N 1
ATOM 1719 C CA . ALA A 1 229 ? 0.253 6.816 2.326 1.00 98.38 229 ALA A CA 1
ATOM 1720 C C . ALA A 1 229 ? 0.171 6.578 0.809 1.00 98.38 229 ALA A C 1
ATOM 1722 O O . ALA A 1 229 ? 1.205 6.391 0.175 1.00 98.38 229 ALA A O 1
ATOM 1723 N N . MET A 1 230 ? -1.028 6.686 0.219 1.00 98.75 230 MET A N 1
ATOM 1724 C CA . MET A 1 230 ? -1.250 6.610 -1.234 1.00 98.75 230 MET A CA 1
ATOM 1725 C C . MET A 1 230 ? -0.439 7.669 -1.980 1.00 98.75 230 MET A C 1
ATOM 1727 O O . MET A 1 230 ? 0.179 7.372 -2.998 1.00 98.75 230 MET A O 1
ATOM 1731 N N . LEU A 1 231 ? -0.396 8.900 -1.459 1.00 98.62 231 LEU A N 1
ATOM 1732 C CA . LEU A 1 231 ? 0.421 9.965 -2.031 1.00 98.62 231 LEU A CA 1
ATOM 1733 C C . LEU A 1 231 ? 1.915 9.622 -1.965 1.00 98.62 231 LEU A C 1
ATOM 1735 O O . LEU A 1 231 ? 2.597 9.727 -2.979 1.00 98.62 231 LEU A O 1
ATOM 1739 N N . THR A 1 232 ? 2.431 9.196 -0.807 1.00 98.69 232 THR A N 1
ATOM 1740 C CA . THR A 1 232 ? 3.840 8.784 -0.689 1.00 98.69 232 THR A CA 1
ATOM 1741 C C . THR A 1 232 ? 4.158 7.628 -1.628 1.00 98.69 232 THR A C 1
ATOM 1743 O O . THR A 1 232 ? 5.178 7.684 -2.304 1.00 98.69 232 THR A O 1
ATOM 1746 N N . HIS A 1 233 ? 3.290 6.621 -1.719 1.00 98.56 233 HIS A N 1
ATOM 1747 C CA . HIS A 1 233 ? 3.469 5.484 -2.617 1.00 98.56 233 HIS A CA 1
ATOM 1748 C C . HIS A 1 233 ? 3.529 5.948 -4.080 1.00 98.56 233 HIS A C 1
ATOM 1750 O O . HIS A 1 233 ? 4.500 5.659 -4.779 1.00 98.56 233 HIS A O 1
ATOM 1756 N N . LEU A 1 234 ? 2.558 6.752 -4.522 1.00 98.38 234 LEU A N 1
ATOM 1757 C CA . LEU A 1 234 ? 2.545 7.316 -5.872 1.00 98.38 234 LEU A CA 1
ATOM 1758 C C . LEU A 1 234 ? 3.847 8.063 -6.187 1.00 98.38 234 LEU A C 1
ATOM 1760 O O . LEU A 1 234 ? 4.441 7.848 -7.240 1.00 98.38 234 LEU A O 1
ATOM 1764 N N . LEU A 1 235 ? 4.296 8.922 -5.269 1.00 98.12 235 LEU A N 1
ATOM 1765 C CA . LEU A 1 235 ? 5.513 9.709 -5.446 1.00 98.12 235 LEU A CA 1
ATOM 1766 C C . LEU A 1 235 ? 6.766 8.827 -5.483 1.00 98.12 235 LEU A C 1
ATOM 1768 O O . LEU A 1 235 ? 7.614 9.033 -6.343 1.00 98.12 235 LEU A O 1
ATOM 1772 N N . VAL A 1 236 ? 6.875 7.828 -4.603 1.00 97.25 236 VAL A N 1
ATOM 1773 C CA . VAL A 1 236 ? 8.015 6.894 -4.571 1.00 97.25 236 VAL A CA 1
ATOM 1774 C C . VAL A 1 236 ? 8.131 6.102 -5.874 1.00 97.25 236 VAL A C 1
ATOM 1776 O O . VAL A 1 236 ? 9.247 5.859 -6.323 1.00 97.25 236 VAL A O 1
ATOM 1779 N N . ASN A 1 237 ? 7.011 5.768 -6.520 1.00 95.44 237 ASN A N 1
ATOM 1780 C CA . ASN A 1 237 ? 7.024 5.047 -7.794 1.00 95.44 237 ASN A CA 1
ATOM 1781 C C . ASN A 1 237 ? 7.131 5.975 -9.022 1.00 95.44 237 ASN A C 1
ATOM 1783 O O . ASN A 1 237 ? 7.482 5.516 -10.109 1.00 95.44 237 ASN A O 1
ATOM 1787 N N . ALA A 1 238 ? 6.871 7.278 -8.872 1.00 95.25 238 ALA A N 1
ATOM 1788 C CA . ALA A 1 238 ? 6.921 8.253 -9.964 1.00 95.25 238 ALA A CA 1
ATOM 1789 C C . ALA A 1 238 ? 8.237 8.273 -10.776 1.00 95.25 238 ALA A C 1
ATOM 1791 O O . ALA A 1 238 ? 8.151 8.492 -11.986 1.00 95.25 238 ALA A O 1
ATOM 1792 N N . PRO A 1 239 ? 9.436 8.009 -10.209 1.00 93.12 239 PRO A N 1
ATOM 1793 C CA . PRO A 1 239 ? 10.676 7.934 -10.984 1.00 93.12 239 PRO A CA 1
ATOM 1794 C C . PRO A 1 239 ? 10.666 6.919 -12.136 1.00 93.12 239 PRO A C 1
ATOM 1796 O O . PRO A 1 239 ? 11.438 7.089 -13.073 1.00 93.12 239 PRO A O 1
ATOM 1799 N N . ILE A 1 240 ? 9.774 5.919 -12.132 1.00 90.69 240 ILE A N 1
ATOM 1800 C CA . ILE A 1 240 ? 9.581 4.986 -13.262 1.00 90.69 240 ILE A CA 1
ATOM 1801 C C . ILE A 1 240 ? 9.197 5.728 -14.559 1.00 90.69 240 ILE A C 1
ATOM 1803 O O . ILE A 1 240 ? 9.481 5.263 -15.665 1.00 90.69 240 ILE A O 1
ATOM 1807 N N . LEU A 1 241 ? 8.604 6.921 -14.454 1.00 91.75 241 LEU A N 1
ATOM 1808 C CA . LEU A 1 241 ? 8.290 7.754 -15.616 1.00 91.75 241 LEU A CA 1
ATOM 1809 C C . LEU A 1 241 ? 9.541 8.260 -16.342 1.00 91.75 241 LEU A C 1
ATOM 1811 O O . LEU A 1 241 ? 9.463 8.510 -17.539 1.00 91.75 241 LEU A O 1
ATOM 1815 N N . ILE A 1 242 ? 10.685 8.390 -15.661 1.00 91.00 242 ILE A N 1
ATOM 1816 C CA . ILE A 1 242 ? 11.924 8.909 -16.260 1.00 91.00 242 ILE A CA 1
ATOM 1817 C C . ILE A 1 242 ? 12.374 8.036 -17.443 1.00 91.00 242 ILE A C 1
ATOM 1819 O O . ILE A 1 242 ? 12.416 8.564 -18.554 1.00 91.00 242 ILE A O 1
ATOM 1823 N N . PRO A 1 243 ? 12.654 6.726 -17.277 1.00 87.56 243 PRO A N 1
ATOM 1824 C CA . PRO A 1 243 ? 13.017 5.882 -18.416 1.00 87.56 243 PRO A CA 1
ATOM 1825 C C . PRO A 1 243 ? 11.884 5.788 -19.448 1.00 87.56 243 PRO A C 1
ATOM 1827 O O . PRO A 1 243 ? 12.149 5.829 -20.640 1.00 87.56 243 PRO A O 1
ATOM 1830 N N . THR A 1 244 ? 10.619 5.777 -19.013 1.00 87.81 244 THR A N 1
ATOM 1831 C CA . THR A 1 244 ? 9.454 5.717 -19.921 1.00 87.81 244 THR A CA 1
ATOM 1832 C C . THR A 1 244 ? 9.376 6.917 -20.879 1.00 87.81 244 THR A C 1
ATOM 1834 O O . THR A 1 244 ? 8.909 6.782 -22.007 1.00 87.81 244 THR A O 1
ATOM 1837 N N . ILE A 1 245 ? 9.793 8.106 -20.432 1.00 89.00 245 ILE A N 1
ATOM 1838 C CA . ILE A 1 245 ? 9.804 9.331 -21.247 1.00 89.00 245 ILE A CA 1
ATOM 1839 C C . ILE A 1 245 ? 11.053 9.398 -22.133 1.00 89.00 245 ILE A C 1
ATOM 1841 O O . ILE A 1 245 ? 10.983 9.939 -23.235 1.00 89.00 245 ILE A O 1
ATOM 1845 N N . LEU A 1 246 ? 12.190 8.900 -21.641 1.00 88.06 246 LEU A N 1
ATOM 1846 C CA . LEU A 1 246 ? 13.481 9.027 -22.321 1.00 88.06 246 LEU A CA 1
ATOM 1847 C C . LEU A 1 246 ? 13.704 7.989 -23.432 1.00 88.06 246 LEU A C 1
ATOM 1849 O O . LEU A 1 246 ? 14.467 8.293 -24.347 1.00 88.06 246 LEU A O 1
ATOM 1853 N N . GLY A 1 247 ? 13.009 6.845 -23.390 1.00 66.75 247 GLY A N 1
ATOM 1854 C CA . GLY A 1 247 ? 13.127 5.770 -24.383 1.00 66.75 247 GLY A CA 1
ATOM 1855 C C . GLY A 1 247 ? 14.216 4.778 -24.019 1.00 66.75 247 GLY A C 1
ATOM 1856 O O . GLY A 1 247 ? 15.366 4.986 -24.461 1.00 66.75 247 GLY A O 1
#

Sequence (247 aa):
MATTTQGGTNGATGATQESPGPWYTRVNDPTFRFAPRDVVALLAGLAVVLLVYEARVNDIFPGLDLSLGLTGPASTTLLKWVGAALLLAVVLVLERRRLATMLLVRPTGKDVSFAVYAFGVAIVWSWLASMIWPQGANEGQDSITGLGVGGVLILLITAAVTEEIVYRGYLAERFGALLRSRWIGAAVSLAIFVVPHVVVFGPSWLLIHLVGSLAIVTVVLVRCNLWAAMLTHLLVNAPILIPTILG